Protein AF-A0A7S2QZQ6-F1 (afdb_monomer_lite)

Sequence (336 aa):
ARLKAEEEARIKVEEETLLVAEEEAKIKAEEETVLITEEEAKLKEQVTAKAKAEEEVHLALTKKARLKVEEKGRLKVGKAVKERKKTSLAGKKDSIGTREEARLKALMKARFAAEAKSRQRTEKKAPLAAGVKPRNENKVKRMSGSASRTKLGSRPNADKKTPTSSDSRRIPSSPRRTPKKSGIRVSSLSPSRKTRIDTNRRHSSPLRRQVSRLNAKLNPRSHEMSKIDSPKQVVSIYKGDALNSVREKKRISDAEKCDLSWQPQLHTLRGGCERCIFFAGDKEKANYEASGRSPLVMTTRGGCEKSCHRFPRKSNEHCIRLCPKCFHDTHMLKLW

Secondary structure (DSSP, 8-state):
-HHHHHHHHHHHHHHHHHHHHHHHHHHHHHHHHHHHHHHHHHHHHHHHHHHHHHHHHHHHHHHHHHHHHHHHHHHHHHHHHHHHHHHHHHHHHHHHHHHHHHHHHHHHHHHHHHHHHHHHHHHHT-----------------------------------------------PPP---------------------------------------------------------------------S--------------PPPBTTSSSS-EE-HHHHHHS-HHHHHHHHHHS-BTTB-EES-EE-TT-TTS---TTSPPEE--HHHHHHHHT----

Radius of gyration: 52.29 Å; chains: 1; bounding box: 97×81×191 Å

pLDDT: mean 73.52, std 23.25, range [37.69, 98.38]

Structure (mmCIF, N/CA/C/O backbone):
data_AF-A0A7S2QZQ6-F1
#
_entry.id   AF-A0A7S2QZQ6-F1
#
loop_
_atom_site.group_PDB
_atom_site.id
_atom_site.type_symbol
_atom_site.label_atom_id
_atom_site.label_alt_id
_atom_site.label_comp_id
_atom_site.label_asym_id
_atom_site.label_entity_id
_atom_site.label_seq_id
_atom_site.pdbx_PDB_ins_code
_atom_site.Cartn_x
_atom_site.Cartn_y
_atom_site.Cartn_z
_atom_site.occupancy
_atom_site.B_iso_or_equiv
_atom_site.auth_seq_id
_atom_site.auth_comp_id
_atom_site.auth_asym_id
_atom_site.auth_atom_id
_atom_site.pdbx_PDB_model_num
ATOM 1 N N . ALA A 1 1 ? -43.922 -21.566 77.970 1.00 68.94 1 ALA A N 1
ATOM 2 C CA . ALA A 1 1 ? -44.646 -22.126 76.808 1.00 68.94 1 ALA A CA 1
ATOM 3 C C . ALA A 1 1 ? -44.815 -21.100 75.681 1.00 68.94 1 ALA A C 1
ATOM 5 O O . ALA A 1 1 ? -44.318 -21.378 74.603 1.00 68.94 1 ALA A O 1
ATOM 6 N N . ARG A 1 2 ? -45.405 -19.909 75.910 1.00 75.06 2 ARG A N 1
ATOM 7 C CA . ARG A 1 2 ? -45.620 -18.888 74.851 1.00 75.06 2 ARG A CA 1
ATOM 8 C C . ARG A 1 2 ? -44.357 -18.442 74.093 1.00 75.06 2 ARG A C 1
ATOM 10 O O . ARG A 1 2 ? -44.394 -18.431 72.875 1.00 75.06 2 ARG A O 1
ATOM 17 N N . LEU A 1 3 ? -43.247 -18.168 74.786 1.00 75.75 3 LEU A N 1
ATOM 18 C CA . LEU A 1 3 ? -42.011 -17.689 74.137 1.00 75.75 3 LEU A CA 1
ATOM 19 C C . LEU A 1 3 ? -41.418 -18.682 73.118 1.00 75.75 3 LEU A C 1
ATOM 21 O O . LEU A 1 3 ? -40.911 -18.257 72.092 1.00 75.75 3 LEU A O 1
ATOM 25 N N . LYS A 1 4 ? -41.538 -19.998 73.353 1.00 78.19 4 LYS A N 1
ATOM 26 C CA . LYS A 1 4 ? -41.023 -21.017 72.419 1.00 78.19 4 LYS A CA 1
ATOM 27 C C . LYS A 1 4 ? -41.851 -21.109 71.131 1.00 78.19 4 LYS A C 1
ATOM 29 O O . LYS A 1 4 ? -41.291 -21.327 70.069 1.00 78.19 4 LYS A O 1
ATOM 34 N N . ALA A 1 5 ? -43.168 -20.917 71.227 1.00 79.75 5 ALA A N 1
ATOM 35 C CA . ALA A 1 5 ? -44.061 -20.964 70.067 1.00 79.75 5 ALA A CA 1
ATOM 36 C C . ALA A 1 5 ? -43.917 -19.725 69.164 1.00 79.75 5 ALA A C 1
ATOM 38 O O . ALA A 1 5 ? -44.078 -19.818 67.952 1.00 79.75 5 ALA A O 1
ATOM 39 N N . GLU A 1 6 ? -43.609 -18.566 69.748 1.00 79.69 6 GLU A N 1
ATOM 40 C CA . GLU A 1 6 ? -43.386 -17.321 69.004 1.00 79.69 6 GLU A CA 1
ATOM 41 C C . GLU A 1 6 ? -42.040 -17.326 68.261 1.00 79.69 6 GLU A C 1
ATOM 43 O O . GLU A 1 6 ? -41.955 -16.873 67.121 1.00 79.69 6 GLU A O 1
ATOM 48 N N . GLU A 1 7 ? -41.004 -17.907 68.870 1.00 80.44 7 GLU A N 1
ATOM 49 C CA . GLU A 1 7 ? -39.689 -18.071 68.246 1.00 80.44 7 GLU A CA 1
ATOM 50 C C . GLU A 1 7 ? -39.728 -19.076 67.079 1.00 80.44 7 GLU A C 1
ATOM 52 O O . GLU A 1 7 ? -39.232 -18.767 65.998 1.00 80.44 7 GLU A O 1
ATOM 57 N N . GLU A 1 8 ? -40.417 -20.217 67.229 1.00 82.12 8 GLU A N 1
ATOM 58 C CA . GLU A 1 8 ? -40.640 -21.167 66.122 1.00 82.12 8 GLU A CA 1
ATOM 59 C C . GLU A 1 8 ? -41.434 -20.557 64.957 1.00 82.12 8 GLU A C 1
ATOM 61 O O . GLU A 1 8 ? -41.148 -20.850 63.795 1.00 82.12 8 GLU A O 1
ATOM 66 N N . ALA A 1 9 ? -42.428 -19.708 65.240 1.00 83.62 9 ALA A N 1
ATOM 67 C CA . ALA A 1 9 ? -43.200 -19.037 64.196 1.00 83.62 9 ALA A CA 1
ATOM 68 C C . ALA A 1 9 ? -42.359 -18.000 63.433 1.00 83.62 9 ALA A C 1
ATOM 70 O O . ALA A 1 9 ? -42.482 -17.899 62.213 1.00 83.62 9 ALA A O 1
ATOM 71 N N . ARG A 1 10 ? -41.473 -17.264 64.122 1.00 88.50 10 ARG A N 1
ATOM 72 C CA . ARG A 1 10 ? -40.536 -16.336 63.468 1.00 88.50 10 ARG A CA 1
ATOM 73 C C . ARG A 1 10 ? -39.524 -17.059 62.583 1.00 88.50 10 ARG A C 1
ATOM 75 O O . ARG A 1 10 ? -39.315 -16.615 61.460 1.00 88.50 10 ARG A O 1
ATOM 82 N N . ILE A 1 11 ? -38.940 -18.158 63.063 1.00 88.94 11 ILE A N 1
ATOM 83 C CA . ILE A 1 11 ? -37.931 -18.915 62.306 1.00 88.94 11 ILE A CA 1
ATOM 84 C C . ILE A 1 11 ? -38.527 -19.467 61.004 1.00 88.94 11 ILE A C 1
ATOM 86 O O . ILE A 1 11 ? -37.909 -19.319 59.958 1.00 88.94 11 ILE A O 1
ATOM 90 N N . LYS A 1 12 ? -39.756 -20.004 61.030 1.00 88.81 12 LYS A N 1
ATOM 91 C CA . LYS A 1 12 ? -40.415 -20.521 59.814 1.00 88.81 12 LYS A CA 1
ATOM 92 C C . LYS A 1 12 ? -40.672 -19.447 58.758 1.00 88.81 12 LYS A C 1
ATOM 94 O O . LYS A 1 12 ? -40.447 -19.694 57.581 1.00 88.81 12 LYS A O 1
ATOM 99 N N . VAL A 1 13 ? -41.118 -18.258 59.169 1.00 88.81 13 VAL A N 1
ATOM 100 C CA . VAL A 1 13 ? -41.343 -17.143 58.232 1.00 88.81 13 VAL A CA 1
ATOM 101 C C . VAL A 1 13 ? -40.016 -16.643 57.659 1.00 88.81 13 VAL A C 1
ATOM 103 O O . VAL A 1 13 ? -39.927 -16.371 56.466 1.00 88.81 13 VAL A O 1
ATOM 106 N N . GLU A 1 14 ? -38.973 -16.547 58.484 1.00 88.00 14 GLU A N 1
ATOM 107 C CA . GLU A 1 14 ? -37.649 -16.099 58.045 1.00 88.00 14 GLU A CA 1
ATOM 108 C C . GLU A 1 14 ? -37.015 -17.101 57.061 1.00 88.00 14 GLU A C 1
ATOM 110 O O . GLU A 1 14 ? -36.571 -16.698 55.987 1.00 88.00 14 GLU A O 1
ATOM 115 N N . GLU A 1 15 ? -37.084 -18.407 57.344 1.00 88.81 15 GLU A N 1
ATOM 116 C CA . GLU A 1 15 ? -36.628 -19.464 56.430 1.00 88.81 15 GLU A CA 1
ATOM 117 C C . GLU A 1 15 ? -37.402 -19.474 55.102 1.00 88.81 15 GLU A C 1
ATOM 119 O O . GLU A 1 15 ? -36.777 -19.517 54.043 1.00 88.81 15 GLU A O 1
ATOM 124 N N . GLU A 1 16 ? -38.736 -19.361 55.117 1.00 89.44 16 GLU A N 1
ATOM 125 C CA . GLU A 1 16 ? -39.529 -19.293 53.878 1.00 89.44 16 GLU A CA 1
ATOM 126 C C . GLU A 1 16 ? -39.180 -18.052 53.040 1.00 89.44 16 GLU A C 1
ATOM 128 O O . GLU A 1 16 ? -39.032 -18.152 51.821 1.00 89.44 16 GLU A O 1
ATOM 133 N N . THR A 1 17 ? -38.974 -16.888 53.668 1.00 89.94 17 THR A N 1
ATOM 134 C CA . THR A 1 17 ? -38.582 -15.671 52.931 1.00 89.94 17 THR A CA 1
ATOM 135 C C . THR A 1 17 ? -37.183 -15.760 52.323 1.00 89.94 17 THR A C 1
ATOM 137 O O . THR A 1 17 ? -36.968 -15.255 51.220 1.00 89.94 17 THR A O 1
ATOM 140 N N . LEU A 1 18 ? -36.238 -16.423 52.999 1.00 92.88 18 LEU A N 1
ATOM 141 C CA . LEU A 1 18 ? -34.888 -16.634 52.475 1.00 92.88 18 LEU A CA 1
ATOM 142 C C . LEU A 1 18 ? -34.879 -17.634 51.316 1.00 92.88 18 LEU A C 1
ATOM 144 O O . LEU A 1 18 ? -34.212 -17.380 50.314 1.00 92.88 18 LEU A O 1
ATOM 148 N N . LEU A 1 19 ? -35.652 -18.720 51.410 1.00 92.31 19 LEU A N 1
ATOM 149 C CA . LEU A 1 19 ? -35.765 -19.710 50.336 1.00 92.31 19 LEU A CA 1
ATOM 150 C C . LEU A 1 19 ? -36.355 -19.100 49.057 1.00 92.31 19 LEU A C 1
ATOM 152 O O . LEU A 1 19 ? -35.813 -19.316 47.975 1.00 92.31 19 LEU A O 1
ATOM 156 N N . VAL A 1 20 ? -37.404 -18.277 49.177 1.00 92.69 20 VAL A N 1
ATOM 157 C CA . VAL A 1 20 ? -38.004 -17.583 48.023 1.00 92.69 20 VAL A CA 1
ATOM 158 C C . VAL A 1 20 ? -37.018 -16.593 47.391 1.00 92.69 20 VAL A C 1
ATOM 160 O O . VAL A 1 20 ? -36.894 -16.548 46.168 1.00 92.69 20 VAL A O 1
ATOM 163 N N . ALA A 1 21 ? -36.274 -15.831 48.200 1.00 91.25 21 ALA A N 1
ATOM 164 C CA . ALA A 1 21 ? -35.274 -14.893 47.689 1.00 91.25 21 ALA A CA 1
ATOM 165 C C . ALA A 1 21 ? -34.092 -15.603 46.998 1.00 91.25 21 ALA A C 1
ATOM 167 O O . ALA A 1 21 ? -33.575 -15.106 45.995 1.00 91.25 21 ALA A O 1
ATOM 168 N N . GLU A 1 22 ? -33.666 -16.762 47.510 1.00 92.12 22 GLU A N 1
ATOM 169 C CA . GLU A 1 22 ? -32.584 -17.550 46.913 1.00 92.12 22 GLU A CA 1
ATOM 170 C C . GLU A 1 22 ? -33.010 -18.203 45.589 1.00 92.12 22 GLU A C 1
ATOM 172 O O . GLU A 1 22 ? -32.246 -18.163 44.621 1.00 92.12 22 GLU A O 1
ATOM 177 N N . GLU A 1 23 ? -34.223 -18.761 45.506 1.00 92.56 23 GLU A N 1
ATOM 178 C CA . GLU A 1 23 ? -34.750 -19.303 44.246 1.00 92.56 23 GLU A CA 1
ATOM 179 C C . GLU A 1 23 ? -34.926 -18.211 43.185 1.00 92.56 23 GLU A C 1
ATOM 181 O O . GLU A 1 23 ? -34.496 -18.394 42.045 1.00 92.56 23 GLU A O 1
ATOM 186 N N . GLU A 1 24 ? -35.466 -17.043 43.545 1.00 92.56 24 GLU A N 1
ATOM 187 C CA . GLU A 1 24 ? -35.638 -15.941 42.592 1.00 92.56 24 GLU A CA 1
ATOM 188 C C . GLU A 1 24 ? -34.284 -15.397 42.092 1.00 92.56 24 GLU A C 1
ATOM 190 O O . GLU A 1 24 ? -34.142 -15.048 40.916 1.00 92.56 24 GLU A O 1
ATOM 195 N N . ALA A 1 25 ? -33.261 -15.364 42.955 1.00 92.38 25 ALA A N 1
ATOM 196 C CA . ALA A 1 25 ? -31.903 -14.986 42.565 1.00 92.38 25 ALA A CA 1
ATOM 197 C C . ALA A 1 25 ? -31.254 -16.016 41.623 1.00 92.38 25 ALA A C 1
ATOM 199 O O . ALA A 1 25 ? -30.579 -15.624 40.668 1.00 92.38 25 ALA A O 1
ATOM 200 N N . LYS A 1 26 ? -31.477 -17.319 41.850 1.00 94.81 26 LYS A N 1
ATOM 201 C CA . LYS A 1 26 ? -30.982 -18.387 40.964 1.00 94.81 26 LYS A CA 1
ATOM 202 C C . LYS A 1 26 ? -31.647 -18.339 39.592 1.00 94.81 26 LYS A C 1
ATOM 204 O O . LYS A 1 26 ? -30.935 -18.368 38.593 1.00 94.81 26 LYS A O 1
ATOM 209 N N . ILE A 1 27 ? -32.970 -18.180 39.536 1.00 93.75 27 ILE A N 1
ATOM 210 C CA . ILE A 1 27 ? -33.714 -18.097 38.269 1.00 93.75 27 ILE A CA 1
ATOM 211 C C . ILE A 1 27 ? -33.232 -16.900 37.438 1.00 93.75 27 ILE A C 1
ATOM 213 O O . ILE A 1 27 ? -32.926 -17.061 36.260 1.00 93.75 27 ILE A O 1
ATOM 217 N N . LYS A 1 28 ? -33.066 -15.718 38.052 1.00 93.88 28 LYS A N 1
ATOM 218 C CA . LYS A 1 28 ? -32.555 -14.527 37.345 1.00 93.88 28 LYS A CA 1
ATOM 219 C C . LYS A 1 28 ? -31.138 -14.723 36.803 1.00 93.88 28 LYS A C 1
ATOM 221 O O . LYS A 1 28 ? -30.856 -14.305 35.683 1.00 93.88 28 LYS A O 1
ATOM 226 N N . ALA A 1 29 ? -30.256 -15.366 37.571 1.00 91.50 29 ALA A N 1
ATOM 227 C CA . ALA A 1 29 ? -28.895 -15.655 37.122 1.00 91.50 29 ALA A CA 1
ATOM 228 C C . ALA A 1 29 ? -28.876 -16.661 35.958 1.00 91.50 29 ALA A C 1
ATOM 230 O O . ALA A 1 29 ? -28.130 -16.477 34.996 1.00 91.50 29 ALA A O 1
ATOM 231 N N . GLU A 1 30 ? -29.710 -17.703 36.006 1.00 92.38 30 GLU A N 1
ATOM 232 C CA . GLU A 1 30 ? -29.822 -18.677 34.917 1.00 92.38 30 GLU A CA 1
ATOM 233 C C . GLU A 1 30 ? -30.379 -18.032 33.640 1.00 92.38 30 GLU A C 1
ATOM 235 O O . GLU A 1 30 ? -29.769 -18.172 32.577 1.00 92.38 30 GLU A O 1
ATOM 240 N N . GLU A 1 31 ? -31.457 -17.250 33.732 1.00 93.00 31 GLU A N 1
ATOM 241 C CA . GLU A 1 31 ? -32.040 -16.541 32.584 1.00 93.00 31 GLU A CA 1
ATOM 242 C C . GLU A 1 31 ? -31.042 -15.580 31.919 1.00 93.00 31 GLU A C 1
ATOM 244 O O . GLU A 1 31 ? -30.915 -15.576 30.691 1.00 93.00 31 GLU A O 1
ATOM 249 N N . GLU A 1 32 ? -30.279 -14.811 32.702 1.00 92.38 32 GLU A N 1
ATOM 250 C CA . GLU A 1 32 ? -29.270 -13.891 32.165 1.00 92.38 32 GLU A CA 1
ATOM 251 C C . GLU A 1 32 ? -28.153 -14.646 31.427 1.00 92.38 32 GLU A C 1
ATOM 253 O O . GLU A 1 32 ? -27.759 -14.260 30.322 1.00 92.38 32 GLU A O 1
ATOM 258 N N . THR A 1 33 ? -27.683 -15.773 31.974 1.00 92.12 33 THR A N 1
ATOM 259 C CA . THR A 1 33 ? -26.660 -16.588 31.296 1.00 92.12 33 THR A CA 1
ATOM 260 C C . THR A 1 33 ? -27.171 -17.198 29.989 1.00 92.12 33 THR A C 1
ATOM 262 O O . THR A 1 33 ? -26.444 -17.206 28.991 1.00 92.12 33 THR A O 1
ATOM 265 N N . VAL A 1 34 ? -28.427 -17.651 29.945 1.00 95.31 34 VAL A N 1
ATOM 266 C CA . VAL A 1 34 ? -29.039 -18.187 28.721 1.00 95.31 34 VAL A CA 1
ATOM 267 C C . VAL A 1 34 ? -29.166 -17.091 27.662 1.00 95.31 34 VAL A C 1
ATOM 269 O O . VAL A 1 34 ? -28.731 -17.300 26.528 1.00 95.31 34 VAL A O 1
ATOM 272 N N . LEU A 1 35 ? -29.653 -15.902 28.028 1.00 94.69 35 LEU A N 1
ATOM 273 C CA . LEU A 1 35 ? -29.786 -14.775 27.099 1.00 94.69 35 LEU A CA 1
ATOM 274 C C . LEU A 1 35 ? -28.437 -14.352 26.499 1.00 94.69 35 LEU A C 1
ATOM 276 O O . LEU A 1 35 ? -28.333 -14.194 25.282 1.00 94.69 35 LEU A O 1
ATOM 280 N N . ILE A 1 36 ? -27.385 -14.244 27.318 1.00 94.19 36 ILE A N 1
ATOM 281 C CA . ILE A 1 36 ? -26.041 -13.881 26.840 1.00 94.19 36 ILE A CA 1
ATOM 282 C C . ILE A 1 36 ? -25.508 -14.932 25.858 1.00 94.19 36 ILE A C 1
ATOM 284 O O . ILE A 1 36 ? -24.977 -14.585 24.800 1.00 94.19 36 ILE A O 1
ATOM 288 N N . THR A 1 37 ? -25.659 -16.225 26.169 1.00 93.00 37 THR A N 1
ATOM 289 C CA . THR A 1 37 ? -25.167 -17.293 25.280 1.00 93.00 37 THR A CA 1
ATOM 290 C C . THR A 1 37 ? -25.920 -17.345 23.949 1.00 93.00 37 THR A C 1
ATOM 292 O O . THR A 1 37 ? -25.300 -17.571 22.904 1.00 93.00 37 THR A O 1
ATOM 295 N N . GLU A 1 38 ? -27.229 -17.080 23.952 1.00 94.81 38 GLU A N 1
ATOM 296 C CA . GLU A 1 38 ? -28.041 -17.036 22.737 1.00 94.81 38 GLU A CA 1
ATOM 297 C C . GLU A 1 38 ? -27.709 -15.812 21.866 1.00 94.81 38 GLU A C 1
ATOM 299 O O . GLU A 1 38 ? -27.554 -15.940 20.645 1.00 94.81 38 GLU A O 1
ATOM 304 N N . GLU A 1 39 ? -27.539 -14.631 22.470 1.00 94.44 39 GLU A N 1
ATOM 305 C CA . GLU A 1 39 ? -27.120 -13.427 21.745 1.00 94.44 39 GLU A CA 1
ATOM 306 C C . GLU A 1 39 ? -25.717 -13.577 21.151 1.00 94.44 39 GLU A C 1
ATOM 308 O O . GLU A 1 39 ? -25.495 -13.226 19.987 1.00 94.44 39 GLU A O 1
ATOM 313 N N . GLU A 1 40 ? -24.775 -14.166 21.893 1.00 94.00 40 GLU A N 1
ATOM 314 C CA . GLU A 1 40 ? -23.443 -14.460 21.370 1.00 94.00 40 GLU A CA 1
ATOM 315 C C . GLU A 1 40 ? -23.480 -15.427 20.180 1.00 94.00 40 GLU A C 1
ATOM 317 O O . GLU A 1 40 ? -22.743 -15.231 19.207 1.00 94.00 40 GLU A O 1
ATOM 322 N N . ALA A 1 41 ? -24.312 -16.472 20.237 1.00 95.00 41 ALA A N 1
ATOM 323 C CA . ALA A 1 41 ? -24.466 -17.421 19.138 1.00 95.00 41 ALA A CA 1
ATOM 324 C C . ALA A 1 41 ? -25.026 -16.726 17.883 1.00 95.00 41 ALA A C 1
ATOM 326 O O . ALA A 1 41 ? -24.439 -16.835 16.801 1.00 95.00 41 ALA A O 1
ATOM 327 N N . LYS A 1 42 ? -26.082 -15.916 18.040 1.00 95.75 42 LYS A N 1
ATOM 328 C CA . LYS A 1 42 ? -26.683 -15.121 16.954 1.00 95.75 42 LYS A CA 1
ATOM 329 C C . LYS A 1 42 ? -25.697 -14.115 16.351 1.00 95.75 42 LYS A C 1
ATOM 331 O O . LYS A 1 42 ? -25.625 -13.974 15.127 1.00 95.75 42 LYS A O 1
ATOM 336 N N . LEU A 1 43 ? -24.902 -13.435 17.179 1.00 95.31 43 LEU A N 1
ATOM 337 C CA . LEU A 1 43 ? -23.870 -12.501 16.716 1.00 95.31 43 LEU A CA 1
ATOM 338 C C . LEU A 1 43 ? -22.761 -13.219 15.937 1.00 95.31 43 LEU A C 1
ATOM 340 O O . LEU A 1 43 ? -22.363 -12.743 14.872 1.00 95.31 43 LEU A O 1
ATOM 344 N N . LYS A 1 44 ? -22.291 -14.382 16.410 1.00 95.31 44 LYS A N 1
ATOM 345 C CA . LYS A 1 44 ? -21.275 -15.190 15.709 1.00 95.31 44 LYS A CA 1
ATOM 346 C C . LYS A 1 44 ? -21.778 -15.657 14.338 1.00 95.31 44 LYS A C 1
ATOM 348 O O . LYS A 1 44 ? -21.055 -15.537 13.345 1.00 95.31 44 LYS A O 1
ATOM 353 N N . GLU A 1 45 ? -23.023 -16.112 14.236 1.00 94.56 45 GLU A N 1
ATOM 354 C CA . GLU A 1 45 ? -23.625 -16.487 12.949 1.00 94.56 45 GLU A CA 1
ATOM 355 C C . GLU A 1 45 ? -23.786 -15.286 12.007 1.00 94.56 45 GLU A C 1
ATOM 357 O O . GLU A 1 45 ? -23.405 -15.355 10.836 1.00 94.56 45 GLU A O 1
ATOM 362 N N . GLN A 1 46 ? -24.262 -14.143 12.508 1.00 93.81 46 GLN A N 1
ATOM 363 C CA . GLN A 1 46 ? -24.434 -12.952 11.676 1.00 93.81 46 GLN A CA 1
ATOM 364 C C . GLN A 1 46 ? -23.092 -12.402 11.166 1.00 93.81 46 GLN A C 1
ATOM 366 O O . GLN A 1 46 ? -22.980 -12.023 9.996 1.00 93.81 46 GLN A O 1
ATOM 371 N N . VAL A 1 47 ? -22.063 -12.364 12.018 1.00 93.56 47 VAL A N 1
ATOM 372 C CA . VAL A 1 47 ? -20.719 -11.901 11.641 1.00 93.56 47 VAL A CA 1
ATOM 373 C C . VAL A 1 47 ? -20.094 -12.842 10.615 1.00 93.56 47 VAL A C 1
ATOM 375 O O . VAL A 1 47 ? -19.543 -12.374 9.621 1.00 93.56 47 VAL A O 1
ATOM 378 N N . THR A 1 48 ? -20.221 -14.160 10.793 1.00 92.75 48 THR A N 1
ATOM 379 C CA . THR A 1 48 ? -19.684 -15.127 9.822 1.00 92.75 48 THR A CA 1
ATOM 380 C C . THR A 1 48 ? -20.419 -15.078 8.480 1.00 92.75 48 THR A C 1
ATOM 382 O O . THR A 1 48 ? -19.770 -15.169 7.437 1.00 92.75 48 THR A O 1
ATOM 385 N N . ALA A 1 49 ? -21.739 -14.869 8.471 1.00 94.62 49 ALA A N 1
ATOM 386 C CA . ALA A 1 49 ? -22.510 -14.677 7.243 1.00 94.62 49 ALA A CA 1
ATOM 387 C C . ALA A 1 49 ? -22.106 -13.389 6.500 1.00 94.62 49 ALA A C 1
ATOM 389 O O . ALA A 1 49 ? -21.874 -13.423 5.289 1.00 94.62 49 ALA A O 1
ATOM 390 N N . LYS A 1 50 ? -21.953 -12.268 7.220 1.00 95.19 50 LYS A N 1
ATOM 391 C CA . LYS A 1 50 ? -21.488 -10.993 6.644 1.00 95.19 50 LYS A CA 1
ATOM 392 C C . LYS A 1 50 ? -20.061 -11.098 6.100 1.00 95.19 50 LYS A C 1
ATOM 394 O O . LYS A 1 50 ? -19.823 -10.691 4.968 1.00 95.19 50 LYS A O 1
ATOM 399 N N . ALA A 1 51 ? -19.143 -11.710 6.850 1.00 94.12 51 ALA A N 1
ATOM 400 C CA . ALA A 1 51 ? -17.756 -11.892 6.423 1.00 94.12 51 ALA A CA 1
ATOM 401 C C . ALA A 1 51 ? -17.649 -12.726 5.135 1.00 94.12 51 ALA A C 1
ATOM 403 O O . ALA A 1 51 ? -16.920 -12.346 4.221 1.00 94.12 51 ALA A O 1
ATOM 404 N N . LYS A 1 52 ? -18.422 -13.817 5.017 1.00 96.00 52 LYS A N 1
ATOM 405 C CA . LYS A 1 52 ? -18.472 -14.628 3.787 1.00 96.00 52 LYS A CA 1
ATOM 406 C C . LYS A 1 52 ? -19.001 -13.827 2.593 1.00 96.00 52 LYS A C 1
ATOM 408 O O . LYS A 1 52 ? -18.410 -13.883 1.518 1.00 96.00 52 LYS A O 1
ATOM 413 N N . ALA A 1 53 ? -20.067 -13.047 2.779 1.00 94.06 53 ALA A N 1
ATOM 414 C CA . ALA A 1 53 ? -20.624 -12.211 1.714 1.00 94.06 53 ALA A CA 1
ATOM 415 C C . ALA A 1 53 ? -19.638 -11.118 1.252 1.00 94.06 53 ALA A C 1
ATOM 417 O O . ALA A 1 53 ? -19.473 -10.888 0.052 1.00 94.06 53 ALA A O 1
ATOM 418 N N . GLU A 1 54 ? -18.943 -10.464 2.185 1.00 91.81 54 GLU A N 1
ATOM 419 C CA . GLU A 1 54 ? -17.921 -9.461 1.865 1.00 91.81 54 GLU A CA 1
ATOM 420 C C . GLU A 1 54 ? -16.709 -10.074 1.150 1.00 91.81 54 GLU A C 1
ATOM 422 O O . GLU A 1 54 ? -16.215 -9.506 0.168 1.00 91.81 54 GLU A O 1
ATOM 427 N N . GLU A 1 55 ? -16.257 -11.255 1.583 1.00 94.12 55 GLU A N 1
ATOM 428 C CA . GLU A 1 55 ? -15.159 -11.977 0.940 1.00 94.12 55 GLU A CA 1
ATOM 429 C C . GLU A 1 55 ? -15.508 -12.363 -0.505 1.00 94.12 55 GLU A C 1
ATOM 431 O O . GLU A 1 55 ? -14.698 -12.154 -1.413 1.00 94.12 55 GLU A O 1
ATOM 436 N N . GLU A 1 56 ? -16.726 -12.852 -0.757 1.00 95.12 56 GLU A N 1
ATOM 437 C CA . GLU A 1 56 ? -17.189 -13.186 -2.107 1.00 95.12 56 GLU A CA 1
ATOM 438 C C . GLU A 1 56 ? -17.235 -11.960 -3.028 1.00 95.12 56 GLU A C 1
ATOM 440 O O . GLU A 1 56 ? -16.758 -12.019 -4.171 1.00 95.12 56 GLU A O 1
ATOM 445 N N . VAL A 1 57 ? -17.735 -10.821 -2.535 1.00 95.75 57 VAL A N 1
ATOM 446 C CA . VAL A 1 57 ? -17.745 -9.556 -3.287 1.00 95.75 57 VAL A CA 1
ATOM 447 C C . VAL A 1 57 ? -16.318 -9.100 -3.594 1.00 95.75 57 VAL A C 1
ATOM 449 O O . VAL A 1 57 ? -16.009 -8.738 -4.737 1.00 95.75 57 VAL A O 1
ATOM 452 N N . HIS A 1 58 ? -15.412 -9.166 -2.617 1.00 91.62 58 HIS A N 1
ATOM 453 C CA . HIS A 1 58 ? -14.012 -8.801 -2.814 1.00 91.62 58 HIS A CA 1
ATOM 454 C C . HIS A 1 58 ? -13.309 -9.739 -3.813 1.00 91.62 58 HIS A C 1
ATOM 456 O O . HIS A 1 58 ? -12.594 -9.285 -4.718 1.00 91.62 58 HIS A O 1
ATOM 462 N N . LEU A 1 59 ? -13.558 -11.048 -3.735 1.00 95.88 59 LEU A N 1
ATOM 463 C CA . LEU A 1 59 ? -13.026 -12.037 -4.671 1.00 95.88 59 LEU A CA 1
ATOM 464 C C . LEU A 1 59 ? -13.551 -11.809 -6.099 1.00 95.88 59 LEU A C 1
ATOM 466 O O . LEU A 1 59 ? -12.792 -11.906 -7.068 1.00 95.88 59 LEU A O 1
ATOM 470 N N . ALA A 1 60 ? -14.829 -11.461 -6.257 1.00 96.44 60 ALA A N 1
ATOM 471 C CA . ALA A 1 60 ? -15.413 -11.137 -7.556 1.00 96.44 60 ALA A CA 1
ATOM 472 C C . ALA A 1 60 ? -14.800 -9.860 -8.163 1.00 96.44 60 ALA A C 1
ATOM 474 O O . ALA A 1 60 ? -14.436 -9.837 -9.346 1.00 96.44 60 ALA A O 1
ATOM 475 N N . LEU A 1 61 ? -14.621 -8.807 -7.357 1.00 93.62 61 LEU A N 1
ATOM 476 C CA . LEU A 1 61 ? -14.011 -7.547 -7.792 1.00 93.62 61 LEU A CA 1
ATOM 477 C C . LEU A 1 61 ? -12.542 -7.724 -8.195 1.00 93.62 61 LEU A C 1
AT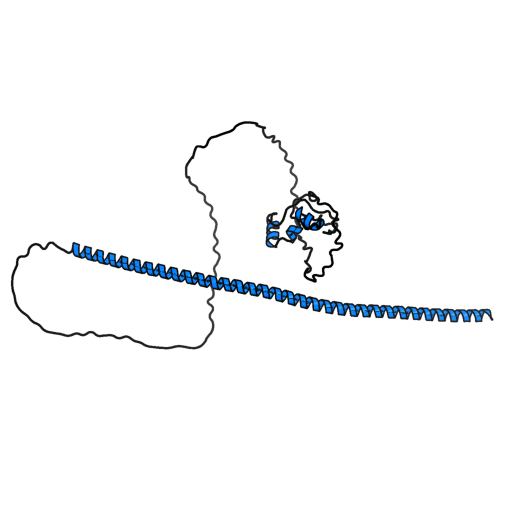OM 479 O O . LEU A 1 61 ? -12.130 -7.249 -9.260 1.00 93.62 61 LEU A O 1
ATOM 483 N N . THR A 1 62 ? -11.761 -8.453 -7.396 1.00 89.56 62 THR A N 1
ATOM 484 C CA . THR A 1 62 ? -10.346 -8.733 -7.685 1.00 89.56 62 THR A CA 1
ATOM 485 C C . THR A 1 62 ? -10.178 -9.594 -8.939 1.00 89.56 62 THR A C 1
ATOM 487 O O . THR A 1 62 ? -9.366 -9.255 -9.809 1.00 89.56 62 THR A O 1
ATOM 490 N N . LYS A 1 63 ? -10.995 -10.644 -9.118 1.00 95.75 63 LYS A N 1
ATOM 491 C CA . LYS A 1 63 ? -11.026 -11.443 -10.359 1.00 95.75 63 LYS A CA 1
ATOM 492 C C . LYS A 1 63 ? -11.354 -10.577 -11.579 1.00 95.75 63 LYS A C 1
ATOM 494 O O . LYS A 1 63 ? -10.644 -10.644 -12.584 1.00 95.75 63 LYS A O 1
ATOM 499 N N . LYS A 1 64 ? -12.363 -9.702 -11.490 1.00 95.12 64 LYS A N 1
ATOM 500 C CA . LYS A 1 64 ? -12.744 -8.784 -12.580 1.00 95.12 64 LYS A CA 1
ATOM 501 C C . LYS A 1 64 ? -11.628 -7.791 -12.922 1.00 95.12 64 LYS A C 1
ATOM 503 O O . LYS A 1 64 ? -11.398 -7.512 -14.100 1.00 95.12 64 LYS A O 1
ATOM 508 N N . ALA A 1 65 ? -10.911 -7.274 -11.924 1.00 93.25 65 ALA A N 1
ATOM 509 C CA . ALA A 1 65 ? -9.758 -6.400 -12.140 1.00 93.25 65 ALA A CA 1
ATOM 510 C C . ALA A 1 65 ? -8.607 -7.137 -12.848 1.00 93.25 65 ALA A C 1
ATOM 512 O O . ALA A 1 65 ? -8.055 -6.619 -13.822 1.00 93.25 65 ALA A O 1
ATOM 513 N N . ARG A 1 66 ? -8.298 -8.371 -12.426 1.00 93.75 66 ARG A N 1
ATOM 514 C CA . ARG A 1 66 ? -7.257 -9.206 -13.046 1.00 93.75 66 ARG A CA 1
ATOM 515 C C . ARG A 1 66 ? -7.572 -9.534 -14.508 1.00 93.75 66 ARG A C 1
ATOM 517 O O . ARG A 1 66 ? -6.699 -9.358 -15.356 1.00 93.75 66 ARG A O 1
ATOM 524 N N . LEU A 1 67 ? -8.812 -9.921 -14.818 1.00 95.62 67 LEU A N 1
ATOM 525 C CA . LEU A 1 67 ? -9.245 -10.200 -16.195 1.00 95.62 67 LEU A CA 1
ATOM 526 C C . LEU A 1 67 ? -9.105 -8.969 -17.102 1.00 95.62 67 LEU A C 1
ATOM 528 O O . LEU A 1 67 ? -8.559 -9.075 -18.198 1.00 95.62 67 LEU A O 1
ATOM 532 N N . LYS A 1 68 ? -9.491 -7.777 -16.621 1.00 95.38 68 LYS A N 1
ATOM 533 C CA . LYS A 1 68 ? -9.320 -6.520 -17.374 1.00 95.38 68 LYS A CA 1
ATOM 534 C C . LYS A 1 68 ? -7.851 -6.198 -17.672 1.00 95.38 68 LYS A C 1
ATOM 536 O O . LYS A 1 68 ? -7.547 -5.638 -18.727 1.00 95.38 68 LYS A O 1
ATOM 541 N N . VAL A 1 69 ? -6.934 -6.500 -16.750 1.00 93.12 69 VAL A N 1
ATOM 542 C CA . VAL A 1 69 ? -5.490 -6.296 -16.963 1.00 93.12 69 VAL A CA 1
ATOM 543 C C . VAL A 1 69 ? -4.943 -7.310 -17.967 1.00 93.12 69 VAL A C 1
ATOM 545 O O . VAL A 1 69 ? -4.213 -6.918 -18.881 1.00 93.12 69 VAL A O 1
ATOM 548 N N . GLU A 1 70 ? -5.326 -8.583 -17.848 1.00 94.00 70 GLU A N 1
ATOM 549 C CA . GLU A 1 70 ? -4.894 -9.635 -18.772 1.00 94.00 70 GLU A CA 1
ATOM 550 C C . GLU A 1 70 ? -5.388 -9.375 -20.201 1.00 94.00 70 GLU A C 1
ATOM 552 O O . GLU A 1 70 ? -4.604 -9.450 -21.148 1.00 94.00 70 GLU A O 1
ATOM 557 N N . GLU A 1 71 ? -6.652 -8.984 -20.368 1.00 94.69 71 GLU A N 1
ATOM 558 C CA . GLU A 1 71 ? -7.236 -8.656 -21.671 1.00 94.69 71 GLU A CA 1
ATOM 559 C C . GLU A 1 71 ? -6.509 -7.475 -22.334 1.00 94.69 71 GLU A C 1
ATOM 561 O O . GLU A 1 71 ? -6.081 -7.561 -23.491 1.00 94.69 71 GLU A O 1
ATOM 566 N N . LYS A 1 72 ? -6.257 -6.393 -21.581 1.00 92.19 72 LYS A N 1
ATOM 567 C CA . LYS A 1 72 ? -5.448 -5.260 -22.060 1.00 92.19 72 LYS A CA 1
ATOM 568 C C . LYS A 1 72 ? -4.026 -5.691 -22.432 1.00 92.19 72 LYS A C 1
ATOM 570 O O . LYS A 1 72 ? -3.475 -5.183 -23.412 1.00 92.19 72 LYS A O 1
ATOM 575 N N . GLY A 1 73 ? -3.434 -6.622 -21.683 1.00 91.19 73 GLY A N 1
ATOM 576 C CA . GLY A 1 73 ? -2.139 -7.227 -21.996 1.00 91.19 73 GLY A CA 1
ATOM 577 C C . GLY A 1 73 ? -2.159 -7.990 -23.323 1.00 91.19 73 GLY A C 1
ATOM 578 O O . GLY A 1 73 ? -1.337 -7.718 -24.201 1.00 91.19 73 GLY A O 1
ATOM 579 N N . ARG A 1 74 ? -3.145 -8.875 -23.519 1.00 91.38 74 ARG A N 1
ATOM 580 C CA . ARG A 1 74 ? -3.328 -9.657 -24.755 1.00 91.38 74 ARG A CA 1
ATOM 581 C C . ARG A 1 74 ? -3.531 -8.763 -25.978 1.00 91.38 74 ARG A C 1
ATOM 583 O O . ARG A 1 74 ? -2.910 -9.003 -27.013 1.00 91.38 74 ARG A O 1
ATOM 590 N N . LEU A 1 75 ? -4.320 -7.693 -25.859 1.00 92.12 75 LEU A N 1
ATOM 591 C CA . LEU A 1 75 ? -4.530 -6.726 -26.943 1.00 92.12 75 LEU A CA 1
ATOM 592 C C . LEU A 1 75 ? -3.236 -5.995 -27.330 1.00 92.12 75 LEU A C 1
ATOM 594 O O . LEU A 1 75 ? -2.952 -5.839 -28.520 1.00 92.12 75 LEU A O 1
ATOM 598 N N . LYS A 1 76 ? -2.425 -5.574 -26.350 1.00 91.56 76 LYS A N 1
ATOM 599 C CA . LYS A 1 76 ? -1.127 -4.924 -26.608 1.00 91.56 76 LYS A CA 1
ATOM 600 C C . LYS A 1 76 ? -0.142 -5.873 -27.293 1.00 91.56 76 LYS A C 1
ATOM 602 O O . LYS A 1 76 ? 0.463 -5.494 -28.295 1.00 91.56 76 LYS A O 1
ATOM 607 N N . VAL A 1 77 ? -0.026 -7.111 -26.809 1.00 90.06 77 VAL A N 1
ATOM 608 C CA . VAL A 1 77 ? 0.841 -8.134 -27.421 1.00 90.06 77 VAL A CA 1
ATOM 609 C C . VAL A 1 77 ? 0.371 -8.463 -28.839 1.00 90.06 77 VAL A C 1
ATOM 611 O O . VAL A 1 77 ? 1.182 -8.488 -29.762 1.00 90.06 77 VAL A O 1
ATOM 614 N N . GLY A 1 78 ? -0.937 -8.632 -29.050 1.00 90.25 78 GLY A N 1
ATOM 615 C CA . GLY A 1 78 ? -1.509 -8.889 -30.372 1.00 90.25 78 GLY A CA 1
ATOM 616 C C . GLY A 1 78 ? -1.217 -7.772 -31.379 1.00 90.25 78 GLY A C 1
ATOM 617 O O . GLY A 1 78 ? -0.832 -8.057 -32.516 1.00 90.25 78 GLY A O 1
ATOM 618 N N . LYS A 1 79 ? -1.332 -6.501 -30.963 1.00 91.25 79 LYS A N 1
ATOM 619 C CA . LYS A 1 79 ? -0.960 -5.341 -31.793 1.00 91.25 79 LYS A CA 1
ATOM 620 C C . LYS A 1 79 ? 0.534 -5.346 -32.132 1.00 91.25 79 LYS A C 1
ATOM 622 O O . LYS A 1 79 ? 0.875 -5.273 -33.309 1.00 91.25 79 LYS A O 1
ATOM 627 N N . ALA A 1 80 ? 1.404 -5.550 -31.142 1.00 86.31 80 ALA A N 1
ATOM 628 C CA . ALA A 1 80 ? 2.852 -5.601 -31.352 1.00 86.31 80 ALA A CA 1
ATOM 629 C C . ALA A 1 80 ? 3.278 -6.743 -32.299 1.00 86.31 80 ALA A C 1
ATOM 631 O O . ALA A 1 80 ? 4.162 -6.566 -33.137 1.00 86.31 80 ALA A O 1
ATOM 632 N N . VAL A 1 81 ? 2.634 -7.914 -32.219 1.00 90.94 81 VAL A N 1
ATOM 633 C CA . VAL A 1 81 ? 2.900 -9.041 -33.132 1.00 90.94 81 VAL A CA 1
ATOM 634 C C . VAL A 1 81 ? 2.467 -8.715 -34.564 1.00 90.94 81 VAL A C 1
ATOM 636 O O . VAL A 1 81 ? 3.210 -9.010 -35.503 1.00 90.94 81 VAL A O 1
ATOM 639 N N . LYS A 1 82 ? 1.297 -8.088 -34.758 1.00 90.12 82 LYS A N 1
ATOM 640 C CA . LYS A 1 82 ? 0.839 -7.645 -36.088 1.00 90.12 82 LYS A CA 1
ATOM 641 C C . LYS A 1 82 ? 1.783 -6.600 -36.686 1.00 90.12 82 LYS A C 1
ATOM 643 O O . LYS A 1 82 ? 2.129 -6.696 -37.861 1.00 90.12 82 LYS A O 1
ATOM 648 N N . GLU A 1 83 ? 2.248 -5.658 -35.874 1.00 87.56 83 GLU A N 1
ATOM 649 C CA . GLU A 1 83 ? 3.175 -4.609 -36.299 1.00 87.56 83 GLU A CA 1
ATOM 650 C C . GLU A 1 83 ? 4.542 -5.185 -36.700 1.00 87.56 83 GLU A C 1
ATOM 652 O O . GLU A 1 83 ? 5.030 -4.900 -37.792 1.00 87.56 83 GLU A O 1
ATOM 657 N N . ARG A 1 84 ? 5.094 -6.121 -35.913 1.00 84.56 84 ARG A N 1
ATOM 658 C CA . ARG A 1 84 ? 6.319 -6.863 -36.275 1.00 84.56 84 ARG A CA 1
ATOM 659 C C . ARG A 1 84 ? 6.171 -7.686 -37.558 1.00 84.56 84 ARG A C 1
ATOM 661 O O . ARG A 1 84 ? 7.106 -7.777 -38.355 1.00 84.56 84 ARG A O 1
ATOM 668 N N . LYS A 1 85 ? 5.006 -8.300 -37.795 1.00 88.31 85 LYS A N 1
ATOM 669 C CA . LYS A 1 85 ? 4.738 -8.999 -39.065 1.00 88.31 85 LYS A CA 1
ATOM 670 C C . LYS A 1 85 ? 4.707 -8.023 -40.243 1.00 88.31 85 LYS A C 1
ATOM 672 O O . LYS A 1 85 ? 5.276 -8.326 -41.287 1.00 88.31 85 LYS A O 1
ATOM 677 N N . LYS A 1 86 ? 4.110 -6.839 -40.075 1.00 86.38 86 LYS A N 1
ATOM 678 C CA . LYS A 1 86 ? 4.069 -5.810 -41.125 1.00 86.38 86 LYS A CA 1
ATOM 679 C C . LYS A 1 86 ? 5.473 -5.299 -41.471 1.00 86.38 86 LYS A C 1
ATOM 681 O O . LYS A 1 86 ? 5.809 -5.232 -42.649 1.00 86.38 86 LYS A O 1
ATOM 686 N N . THR A 1 87 ? 6.308 -5.010 -40.471 1.00 79.81 87 THR A N 1
ATOM 687 C CA . THR A 1 87 ? 7.681 -4.520 -40.700 1.00 79.81 87 THR A CA 1
ATOM 688 C C . THR A 1 87 ? 8.598 -5.589 -41.293 1.00 79.81 87 THR A C 1
ATOM 690 O O . THR A 1 87 ? 9.367 -5.297 -42.206 1.00 79.81 87 THR A O 1
ATOM 693 N N . SER A 1 88 ? 8.482 -6.846 -40.855 1.00 78.31 88 SER A N 1
ATOM 694 C CA . SER A 1 88 ? 9.259 -7.952 -41.443 1.00 78.31 88 SER A CA 1
ATOM 695 C C . SER A 1 88 ? 8.855 -8.283 -42.885 1.00 78.31 88 SER A C 1
ATOM 697 O O . SER A 1 88 ? 9.710 -8.682 -43.677 1.00 78.31 88 SER A O 1
ATOM 699 N N . LEU A 1 89 ? 7.583 -8.096 -43.258 1.00 75.00 89 LEU A N 1
ATOM 700 C CA . LEU A 1 89 ? 7.132 -8.226 -44.649 1.00 75.00 89 LEU A CA 1
ATOM 701 C C . LEU A 1 89 ? 7.596 -7.055 -45.526 1.00 75.00 89 LEU A C 1
ATOM 703 O O . LEU A 1 89 ? 7.973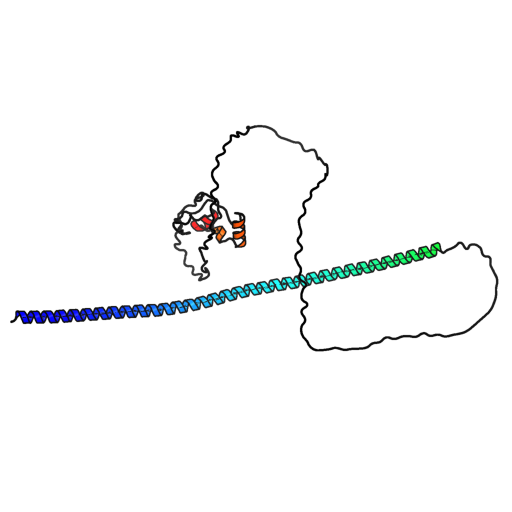 -7.294 -46.671 1.00 75.00 89 LEU A O 1
ATOM 707 N N . ALA A 1 90 ? 7.611 -5.825 -45.002 1.00 71.81 90 ALA A N 1
ATOM 708 C CA . ALA A 1 90 ? 8.141 -4.661 -45.714 1.00 71.81 90 ALA A CA 1
ATOM 709 C C . ALA A 1 90 ? 9.639 -4.834 -46.030 1.00 71.81 90 ALA A C 1
ATOM 711 O O . ALA A 1 90 ? 10.018 -4.834 -47.197 1.00 71.81 90 ALA A O 1
ATOM 712 N N . GLY A 1 91 ? 10.465 -5.165 -45.028 1.00 70.75 91 GLY A N 1
ATOM 713 C CA . GLY A 1 91 ? 11.905 -5.374 -45.241 1.00 70.75 91 GLY A CA 1
ATOM 714 C C . GLY A 1 91 ? 12.249 -6.548 -46.174 1.00 70.75 91 GLY A C 1
ATOM 715 O O . GLY A 1 91 ? 13.277 -6.532 -46.855 1.00 70.75 91 GLY A O 1
ATOM 716 N N . LYS A 1 92 ? 11.384 -7.571 -46.268 1.00 71.81 92 LYS A N 1
ATOM 717 C CA . LYS A 1 92 ? 11.546 -8.650 -47.260 1.00 71.81 92 LYS A CA 1
ATOM 718 C C . LYS A 1 92 ? 11.296 -8.179 -48.693 1.00 71.81 92 LYS A C 1
ATOM 720 O O . LYS A 1 92 ? 11.986 -8.648 -49.588 1.00 71.81 92 LYS A O 1
ATOM 725 N N . LYS A 1 93 ? 10.353 -7.262 -48.930 1.00 69.06 93 LYS A N 1
ATOM 726 C CA . LYS A 1 93 ? 10.101 -6.730 -50.280 1.00 69.06 93 LYS A CA 1
ATOM 727 C C . LYS A 1 93 ? 11.271 -5.874 -50.768 1.00 69.06 93 LYS A C 1
ATOM 729 O O . LYS A 1 93 ? 11.731 -6.072 -51.888 1.00 69.06 93 LYS A O 1
ATOM 734 N N . ASP A 1 94 ? 11.823 -5.036 -49.894 1.00 69.75 94 ASP A N 1
ATOM 735 C CA . ASP A 1 94 ? 12.935 -4.143 -50.245 1.00 69.75 94 ASP A CA 1
ATOM 736 C C . ASP A 1 94 ? 14.244 -4.917 -50.497 1.00 69.75 94 ASP A C 1
ATOM 738 O O . ASP A 1 94 ? 15.004 -4.622 -51.422 1.00 69.75 94 ASP A O 1
ATOM 742 N N . SER A 1 95 ? 14.497 -5.975 -49.719 1.00 66.88 95 SER A N 1
ATOM 743 C CA . SER A 1 95 ? 15.673 -6.839 -49.917 1.00 66.88 95 SER A CA 1
ATOM 744 C C . SER A 1 95 ? 15.582 -7.730 -51.162 1.00 66.88 95 SER A C 1
ATOM 746 O O . SER A 1 95 ? 16.608 -8.031 -51.773 1.00 66.88 95 SER A O 1
ATOM 748 N N . ILE A 1 96 ? 14.377 -8.136 -51.576 1.00 71.69 96 ILE A N 1
ATOM 749 C CA . ILE A 1 96 ? 14.179 -8.862 -52.839 1.00 71.69 96 ILE A CA 1
ATOM 750 C C . ILE A 1 96 ? 14.382 -7.912 -54.028 1.00 71.69 96 ILE A C 1
ATOM 752 O O . ILE A 1 96 ? 15.148 -8.252 -54.929 1.00 71.69 96 ILE A O 1
ATOM 756 N N . GLY A 1 97 ? 13.797 -6.708 -53.990 1.00 75.12 97 GLY A N 1
ATOM 757 C CA . GLY A 1 97 ? 13.941 -5.713 -55.059 1.00 75.12 97 GLY A CA 1
ATOM 758 C C . GLY A 1 97 ? 15.393 -5.286 -55.290 1.00 75.12 97 GLY A C 1
ATOM 759 O O . GLY A 1 97 ? 15.889 -5.348 -56.412 1.00 75.12 97 GLY A O 1
ATOM 760 N N . THR A 1 98 ? 16.125 -4.958 -54.220 1.00 73.94 98 THR A N 1
ATOM 761 C CA . THR A 1 98 ? 17.544 -4.558 -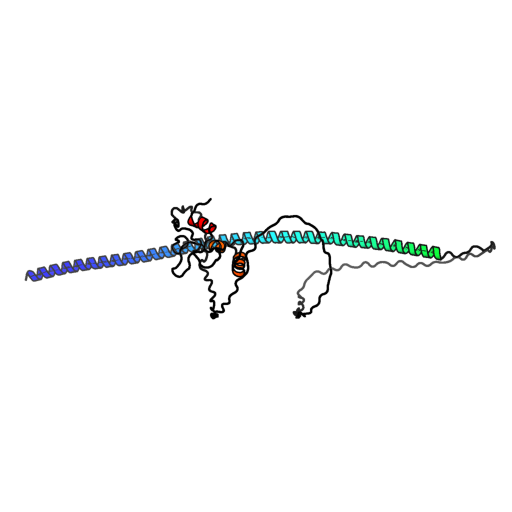54.315 1.00 73.94 98 THR A CA 1
ATOM 762 C C . THR A 1 98 ? 18.448 -5.675 -54.843 1.00 73.94 98 THR A C 1
ATOM 764 O O . THR A 1 98 ? 19.380 -5.417 -55.609 1.00 73.94 98 THR A O 1
ATOM 767 N N . ARG A 1 99 ? 18.175 -6.938 -54.484 1.00 82.56 99 ARG A N 1
ATOM 768 C CA . ARG A 1 99 ? 18.943 -8.091 -54.977 1.00 82.56 99 ARG A CA 1
ATOM 769 C C . ARG A 1 99 ? 18.654 -8.391 -56.447 1.00 82.56 99 ARG A C 1
ATOM 771 O O . ARG A 1 99 ? 19.576 -8.749 -57.182 1.00 82.56 99 ARG A O 1
ATOM 778 N N . GLU A 1 100 ? 17.401 -8.270 -56.873 1.00 87.69 100 GLU A N 1
ATOM 779 C CA . GLU A 1 100 ? 17.003 -8.482 -58.265 1.00 87.69 100 GLU A CA 1
ATOM 780 C C . GLU A 1 100 ? 17.549 -7.373 -59.176 1.00 87.69 100 GLU A C 1
ATOM 782 O O . GLU A 1 100 ? 18.153 -7.666 -60.209 1.00 87.69 100 GLU A O 1
ATOM 787 N N . GLU A 1 101 ? 17.471 -6.116 -58.736 1.00 89.81 101 GLU A N 1
ATOM 788 C CA . GLU A 1 101 ? 18.053 -4.973 -59.441 1.00 89.81 101 GLU A CA 1
ATOM 789 C C . GLU A 1 101 ? 19.580 -5.103 -59.580 1.00 89.81 101 GLU A C 1
ATOM 791 O O . GLU A 1 101 ? 20.134 -4.911 -60.667 1.00 89.81 101 GLU A O 1
ATOM 796 N N . ALA A 1 102 ? 20.279 -5.503 -58.510 1.00 90.69 102 ALA A N 1
ATOM 797 C CA . ALA A 1 102 ? 21.717 -5.767 -58.559 1.00 90.69 102 ALA A CA 1
ATOM 798 C C . ALA A 1 102 ? 22.068 -6.895 -59.548 1.00 90.69 102 ALA A C 1
ATOM 800 O O . ALA A 1 102 ? 23.073 -6.807 -60.260 1.00 90.69 102 ALA A O 1
ATOM 801 N N . ARG A 1 103 ? 21.228 -7.936 -59.643 1.00 94.00 103 ARG A N 1
ATOM 802 C CA . ARG A 1 103 ? 21.404 -9.045 -60.592 1.00 94.00 103 ARG A CA 1
ATOM 803 C C . ARG A 1 103 ? 21.213 -8.587 -62.040 1.00 94.00 103 ARG A C 1
ATOM 805 O O . ARG A 1 103 ? 22.033 -8.936 -62.888 1.00 94.00 103 ARG A O 1
ATOM 812 N N . LEU A 1 104 ? 20.192 -7.775 -62.316 1.00 93.31 104 LEU A N 1
ATOM 813 C CA . LEU A 1 104 ? 19.958 -7.157 -63.629 1.00 93.31 104 LEU A CA 1
ATOM 814 C C . LEU A 1 104 ? 21.126 -6.253 -64.047 1.00 93.31 104 LEU A C 1
ATOM 816 O O . LEU A 1 104 ? 21.650 -6.399 -65.153 1.00 93.31 104 LEU A O 1
ATOM 820 N N . LYS A 1 105 ? 21.611 -5.391 -63.142 1.00 95.38 105 LYS A N 1
ATOM 821 C CA . LYS A 1 105 ? 22.796 -4.545 -63.376 1.00 95.38 105 LYS A CA 1
ATOM 822 C C . LYS A 1 105 ? 24.050 -5.374 -63.675 1.00 95.38 105 LYS A C 1
ATOM 824 O O . LYS A 1 105 ? 24.792 -5.052 -64.604 1.00 95.38 105 LYS A O 1
ATOM 829 N N . ALA A 1 106 ? 24.279 -6.462 -62.937 1.00 94.38 106 ALA A N 1
ATOM 830 C CA . ALA A 1 106 ? 25.411 -7.359 -63.172 1.00 94.38 106 ALA A CA 1
ATOM 831 C C . ALA A 1 106 ? 25.329 -8.064 -64.540 1.00 94.38 106 ALA A C 1
ATOM 833 O O . ALA A 1 106 ? 26.336 -8.142 -65.246 1.00 94.38 106 ALA A O 1
ATOM 834 N N . LEU A 1 107 ? 24.138 -8.522 -64.944 1.00 96.31 107 LEU A N 1
ATOM 835 C CA . LEU A 1 107 ? 23.909 -9.144 -66.253 1.00 96.31 107 LEU A CA 1
ATOM 836 C C . LEU A 1 107 ? 24.144 -8.164 -67.408 1.00 96.31 107 LEU A C 1
ATOM 838 O O . LEU A 1 107 ? 24.837 -8.508 -68.367 1.00 96.31 107 LEU A O 1
ATOM 842 N N . MET A 1 108 ? 23.634 -6.931 -67.306 1.00 96.56 108 MET A N 1
ATOM 843 C CA . MET A 1 108 ? 23.895 -5.895 -68.312 1.00 96.56 108 MET A CA 1
ATOM 844 C C . MET A 1 108 ? 25.393 -5.597 -68.428 1.00 96.56 108 MET A C 1
ATOM 846 O O . MET A 1 108 ? 25.939 -5.608 -69.531 1.00 96.56 108 MET A O 1
ATOM 850 N N . LYS A 1 109 ? 26.089 -5.414 -67.298 1.00 96.69 109 LYS A N 1
ATOM 851 C CA . LYS A 1 109 ? 27.540 -5.172 -67.279 1.00 96.69 109 LYS A CA 1
ATOM 852 C C . LYS A 1 109 ? 28.329 -6.318 -67.923 1.00 96.69 109 LYS A C 1
ATOM 854 O O . LYS A 1 109 ? 29.271 -6.064 -68.673 1.00 96.69 109 LYS A O 1
ATOM 859 N N . ALA A 1 110 ? 27.938 -7.568 -67.670 1.00 95.50 110 ALA A N 1
ATOM 860 C CA . ALA A 1 110 ? 28.562 -8.738 -68.283 1.00 95.50 110 ALA A CA 1
ATOM 861 C C . ALA A 1 110 ? 28.359 -8.776 -69.808 1.00 95.50 110 ALA A C 1
ATOM 863 O O . ALA A 1 110 ? 29.309 -9.064 -70.537 1.00 95.50 110 ALA A O 1
ATOM 864 N N . ARG A 1 111 ? 27.159 -8.427 -70.297 1.00 96.50 111 ARG A N 1
ATOM 865 C CA . ARG A 1 111 ? 26.857 -8.348 -71.736 1.00 96.50 111 ARG A CA 1
ATOM 866 C C . ARG A 1 111 ? 27.719 -7.300 -72.441 1.00 96.50 111 ARG A C 1
ATOM 868 O O . ARG A 1 111 ? 28.354 -7.626 -73.439 1.00 96.50 111 ARG A O 1
ATOM 875 N N . PHE A 1 112 ? 27.812 -6.088 -71.888 1.00 95.56 112 PHE A N 1
ATOM 876 C CA . PHE A 1 112 ? 28.667 -5.034 -72.447 1.00 95.56 112 PHE A CA 1
ATOM 877 C C . PHE A 1 112 ? 30.147 -5.433 -72.465 1.00 95.56 112 PHE A C 1
ATOM 879 O O . PHE A 1 112 ? 30.835 -5.228 -73.462 1.00 95.56 112 PHE A O 1
ATOM 886 N N . ALA A 1 113 ? 30.641 -6.062 -71.394 1.00 94.38 113 ALA A N 1
ATOM 887 C CA . ALA A 1 113 ? 32.018 -6.546 -71.345 1.00 94.38 113 ALA A CA 1
ATOM 888 C C . ALA A 1 113 ? 32.292 -7.658 -72.378 1.00 94.38 113 ALA A C 1
ATOM 890 O O . ALA A 1 113 ? 33.380 -7.706 -72.953 1.00 94.38 113 ALA A O 1
ATOM 891 N N . ALA A 1 114 ? 31.326 -8.549 -72.624 1.00 93.88 114 ALA A N 1
ATOM 892 C CA . ALA A 1 114 ? 31.435 -9.588 -73.647 1.00 93.88 114 ALA A CA 1
ATOM 893 C C . ALA A 1 114 ? 31.455 -8.994 -75.066 1.00 93.88 114 ALA A C 1
ATOM 895 O O . ALA A 1 114 ? 32.292 -9.388 -75.879 1.00 93.88 114 ALA A O 1
ATOM 896 N N . GLU A 1 115 ? 30.599 -8.009 -75.343 1.00 94.31 115 GLU A N 1
ATOM 897 C CA . GLU A 1 115 ? 30.561 -7.316 -76.634 1.00 94.31 115 GLU A CA 1
ATOM 898 C C . GLU A 1 115 ? 31.860 -6.541 -76.902 1.00 94.31 115 GLU A C 1
ATOM 900 O O . GLU A 1 115 ? 32.453 -6.684 -77.972 1.00 94.31 115 GLU A O 1
ATOM 905 N N . ALA A 1 116 ? 32.374 -5.809 -75.908 1.00 93.94 116 ALA A N 1
ATOM 906 C CA . ALA A 1 116 ? 33.653 -5.104 -76.010 1.00 93.94 116 ALA A CA 1
ATOM 907 C C . ALA A 1 116 ? 34.822 -6.062 -76.305 1.00 93.94 116 ALA A C 1
ATOM 909 O O . ALA A 1 116 ? 35.650 -5.790 -77.175 1.00 93.94 116 ALA A O 1
ATOM 910 N N . LYS A 1 117 ? 34.862 -7.226 -75.640 1.00 94.19 117 LYS A N 1
ATOM 911 C CA . LYS A 1 117 ? 35.858 -8.275 -75.924 1.00 94.19 117 LYS A CA 1
ATOM 912 C C . LYS A 1 117 ? 35.716 -8.845 -77.337 1.00 94.19 117 LYS A C 1
ATOM 914 O O . LYS A 1 117 ? 36.728 -9.168 -77.954 1.00 94.19 117 LYS A O 1
ATOM 919 N N . SER A 1 118 ? 34.492 -8.976 -77.853 1.00 91.69 118 SER A N 1
ATOM 920 C CA . SER A 1 118 ? 34.256 -9.414 -79.233 1.00 91.69 118 SER A CA 1
ATOM 921 C C . SER A 1 118 ? 34.786 -8.396 -80.246 1.00 91.69 118 SER A C 1
ATOM 923 O O . SER A 1 118 ? 35.484 -8.794 -81.175 1.00 91.69 118 SER A O 1
ATOM 925 N N . ARG A 1 119 ? 34.543 -7.094 -80.032 1.00 89.94 119 ARG A N 1
ATOM 926 C CA . ARG A 1 119 ? 35.055 -6.013 -80.899 1.00 89.94 119 ARG A CA 1
ATOM 927 C C . ARG A 1 119 ? 36.584 -5.963 -80.932 1.00 89.94 119 ARG A C 1
ATOM 929 O O . ARG A 1 119 ? 37.181 -5.950 -82.002 1.00 89.94 119 ARG A O 1
ATOM 936 N N . GLN A 1 120 ? 37.231 -6.071 -79.771 1.00 89.12 120 GLN A N 1
ATOM 937 C CA . GLN A 1 120 ? 38.697 -6.135 -79.705 1.00 89.12 120 GLN A CA 1
ATOM 938 C C . GLN A 1 120 ? 39.269 -7.363 -80.431 1.00 89.12 120 GLN A C 1
ATOM 940 O O . GLN A 1 120 ? 40.371 -7.306 -80.973 1.00 89.12 120 GLN A O 1
ATOM 945 N N . ARG A 1 121 ? 38.542 -8.491 -80.443 1.00 88.56 121 ARG A N 1
ATOM 946 C CA . ARG A 1 121 ? 38.944 -9.685 -81.200 1.00 88.56 121 ARG A CA 1
ATOM 947 C C . ARG A 1 121 ? 38.798 -9.484 -82.706 1.00 88.56 121 ARG A C 1
ATOM 949 O O . ARG A 1 121 ? 39.664 -9.960 -83.427 1.00 88.56 121 ARG A O 1
ATOM 956 N N . THR A 1 122 ? 37.752 -8.808 -83.181 1.00 80.50 122 THR A N 1
ATOM 957 C CA . THR A 1 122 ? 37.579 -8.530 -84.617 1.00 80.50 122 THR A CA 1
ATOM 958 C C . THR A 1 122 ? 38.584 -7.499 -85.126 1.00 80.50 122 THR A C 1
ATOM 960 O O . THR A 1 122 ? 39.130 -7.689 -86.204 1.00 80.50 122 THR A O 1
ATOM 963 N N . GLU A 1 123 ? 38.909 -6.475 -84.331 1.00 80.25 123 GLU A N 1
ATOM 964 C CA . GLU A 1 123 ? 39.928 -5.471 -84.682 1.00 80.25 123 GLU A CA 1
ATOM 965 C C . GLU A 1 123 ? 41.336 -6.076 -84.746 1.00 80.25 123 GLU A C 1
ATOM 967 O O . GLU A 1 123 ? 42.068 -5.856 -85.705 1.00 80.25 123 GLU A O 1
ATOM 972 N N . LYS A 1 124 ? 41.712 -6.913 -83.770 1.00 78.38 124 LYS A N 1
ATOM 973 C CA . LYS A 1 124 ? 43.034 -7.568 -83.759 1.00 78.38 124 LYS A CA 1
ATOM 974 C C . LYS A 1 124 ? 43.198 -8.663 -84.814 1.00 78.38 124 LYS A C 1
ATOM 976 O O . LYS A 1 124 ? 44.320 -9.085 -85.073 1.00 78.38 124 LYS A O 1
ATOM 981 N N . LYS A 1 125 ? 42.099 -9.162 -85.385 1.00 69.44 125 LYS A N 1
ATOM 982 C CA . LYS A 1 125 ? 42.095 -10.252 -86.371 1.00 69.44 125 LYS A CA 1
ATOM 983 C C . LYS A 1 125 ? 41.849 -9.757 -87.798 1.00 69.44 125 LYS A C 1
ATOM 985 O O . LYS A 1 125 ? 41.535 -10.575 -88.655 1.00 69.44 125 LYS A O 1
ATOM 990 N N . ALA A 1 126 ? 42.015 -8.457 -88.051 1.00 54.59 126 ALA A N 1
ATOM 991 C CA . ALA A 1 126 ? 42.158 -7.900 -89.390 1.00 54.59 126 ALA A CA 1
ATOM 992 C C . ALA A 1 126 ? 43.653 -7.857 -89.768 1.00 54.59 126 ALA A C 1
ATOM 994 O O . ALA A 1 126 ? 44.331 -6.876 -89.458 1.00 54.59 126 ALA A O 1
ATOM 995 N N . PRO A 1 127 ? 44.220 -8.911 -90.386 1.00 57.25 127 PRO A N 1
ATOM 996 C CA . PRO A 1 127 ? 45.532 -8.809 -90.986 1.00 57.25 127 PRO A CA 1
ATOM 997 C C . PRO A 1 127 ? 45.447 -8.025 -92.294 1.00 57.25 127 PRO A C 1
ATOM 999 O O . PRO A 1 127 ? 44.537 -8.190 -93.106 1.00 57.25 127 PRO A O 1
ATOM 1002 N N . LEU A 1 128 ? 46.469 -7.201 -92.468 1.00 58.84 128 LEU A N 1
ATOM 1003 C CA . LEU A 1 128 ? 46.987 -6.667 -93.715 1.00 58.84 128 LEU A CA 1
ATOM 1004 C C . LEU A 1 128 ? 46.858 -7.697 -94.854 1.00 58.84 128 LEU A C 1
ATOM 1006 O O . LEU A 1 128 ? 47.674 -8.603 -94.980 1.00 58.84 128 LEU A O 1
ATOM 1010 N N . ALA A 1 129 ? 45.834 -7.548 -95.688 1.00 53.56 129 ALA A N 1
ATOM 1011 C CA . ALA A 1 129 ? 45.740 -8.204 -96.987 1.00 53.56 129 ALA A CA 1
ATOM 1012 C C . ALA A 1 129 ? 45.487 -7.136 -98.057 1.00 53.56 129 ALA A C 1
ATOM 1014 O O . ALA A 1 129 ? 44.466 -7.123 -98.738 1.00 53.56 129 ALA A O 1
ATOM 1015 N N . ALA A 1 130 ? 46.435 -6.205 -98.176 1.00 51.62 130 ALA A N 1
ATOM 1016 C CA . ALA A 1 130 ? 46.626 -5.428 -99.389 1.00 51.62 130 ALA A CA 1
ATOM 1017 C C . ALA A 1 130 ? 47.620 -6.197 -100.268 1.00 51.62 130 ALA A C 1
ATOM 1019 O O . ALA A 1 130 ? 48.816 -6.204 -99.991 1.00 51.62 130 ALA A O 1
ATOM 1020 N N . GLY A 1 131 ? 47.107 -6.866 -101.304 1.00 55.62 131 GLY A N 1
ATOM 1021 C CA . GLY A 1 131 ? 47.928 -7.367 -102.406 1.00 55.62 131 GLY A CA 1
ATOM 1022 C C . GLY A 1 131 ? 47.615 -8.783 -102.876 1.00 55.62 131 GLY A C 1
ATOM 1023 O O . GLY A 1 131 ? 48.461 -9.654 -102.728 1.00 55.62 131 GLY A O 1
ATOM 1024 N N . VAL A 1 132 ? 46.466 -9.008 -103.525 1.00 48.84 132 VAL A N 1
ATOM 1025 C CA . VAL A 1 132 ? 46.324 -10.109 -104.498 1.00 48.84 132 VAL A CA 1
ATOM 1026 C C . VAL A 1 132 ? 45.496 -9.632 -105.699 1.00 48.84 132 VAL A C 1
ATOM 1028 O O . VAL A 1 132 ? 44.402 -9.094 -105.552 1.00 48.84 132 VAL A O 1
ATOM 1031 N N . LYS A 1 133 ? 46.098 -9.790 -106.881 1.00 47.06 133 LYS A N 1
ATOM 1032 C CA . LYS A 1 133 ? 45.618 -9.476 -108.239 1.00 47.06 133 LYS A CA 1
ATOM 1033 C C . LYS A 1 133 ? 44.460 -10.395 -108.695 1.00 47.06 133 LYS A C 1
ATOM 1035 O O . LYS A 1 133 ? 44.200 -11.404 -108.044 1.00 47.06 133 LYS A O 1
ATOM 1040 N N . PRO A 1 134 ? 43.764 -10.065 -109.804 1.00 58.81 134 PRO A N 1
ATOM 1041 C CA . PRO A 1 134 ? 42.512 -10.715 -110.184 1.00 58.81 134 PRO A CA 1
ATOM 1042 C C . PRO A 1 134 ? 42.711 -12.025 -110.966 1.00 58.81 134 PRO A C 1
ATOM 1044 O O . PRO A 1 134 ? 43.762 -12.241 -111.564 1.00 58.81 134 PRO A O 1
ATOM 1047 N N . ARG A 1 135 ? 41.600 -12.776 -111.073 1.00 41.50 135 ARG A N 1
ATOM 1048 C CA . ARG A 1 135 ? 41.236 -13.713 -112.160 1.00 41.50 135 ARG A CA 1
ATOM 1049 C C . ARG A 1 135 ? 41.809 -15.139 -112.078 1.00 41.50 135 ARG A C 1
ATOM 1051 O O . ARG A 1 135 ? 42.983 -15.351 -112.335 1.00 41.50 135 ARG A O 1
ATOM 1058 N N . ASN A 1 136 ? 40.929 -16.130 -111.894 1.00 41.16 136 ASN A N 1
ATOM 1059 C CA . ASN A 1 136 ? 40.634 -17.091 -112.966 1.00 41.16 136 ASN A CA 1
ATOM 1060 C C . ASN A 1 136 ? 39.312 -17.840 -112.718 1.00 41.16 136 ASN A C 1
ATOM 1062 O O . ASN A 1 136 ? 38.992 -18.222 -111.594 1.00 41.16 136 ASN A O 1
ATOM 1066 N N . GLU A 1 137 ? 38.557 -18.017 -113.794 1.00 54.50 137 GLU A N 1
ATOM 1067 C CA . GLU A 1 137 ? 37.323 -18.787 -113.889 1.00 54.50 137 GLU A CA 1
ATOM 1068 C C . GLU A 1 137 ? 37.631 -20.289 -113.804 1.00 54.50 137 GLU A C 1
ATOM 1070 O O . GLU A 1 137 ? 38.557 -20.757 -114.461 1.00 54.50 137 GLU A O 1
ATOM 1075 N N . ASN A 1 138 ? 36.833 -21.068 -113.061 1.00 48.38 138 ASN A N 1
ATOM 1076 C CA . ASN A 1 138 ? 36.463 -22.422 -113.497 1.00 48.38 138 ASN A CA 1
ATOM 1077 C C . ASN A 1 138 ? 35.295 -23.027 -112.694 1.00 48.38 138 ASN A C 1
ATOM 1079 O O . ASN A 1 138 ? 35.428 -23.473 -111.561 1.00 48.38 138 ASN A O 1
ATOM 1083 N N . LYS A 1 139 ? 34.122 -22.986 -113.333 1.00 48.19 139 LYS A N 1
ATOM 1084 C CA . LYS A 1 139 ? 33.281 -24.123 -113.748 1.00 48.19 139 LYS A CA 1
ATOM 1085 C C . LYS A 1 139 ? 33.164 -25.389 -112.855 1.00 48.19 139 LYS A C 1
ATOM 1087 O O . LYS A 1 139 ? 34.116 -26.137 -112.685 1.00 48.19 139 LYS A O 1
ATOM 1092 N N . VAL A 1 140 ? 31.886 -25.729 -112.591 1.00 47.97 140 VAL A N 1
ATOM 1093 C CA . VAL A 1 140 ? 31.268 -27.066 -112.340 1.00 47.97 140 VAL A CA 1
ATOM 1094 C C . VAL A 1 140 ? 31.633 -27.705 -110.981 1.00 47.97 140 VAL A C 1
ATOM 1096 O O . VAL A 1 140 ? 32.793 -27.897 -110.674 1.00 47.97 140 VAL A O 1
ATOM 1099 N N . LYS A 1 141 ? 30.701 -28.115 -110.106 1.00 44.59 141 LYS A N 1
ATOM 1100 C CA . LYS A 1 141 ? 29.739 -29.207 -110.333 1.00 44.59 141 LYS A CA 1
ATOM 1101 C C . LYS A 1 141 ? 28.674 -29.244 -109.230 1.00 44.59 141 LYS A C 1
ATOM 1103 O O . LYS A 1 141 ? 28.984 -29.230 -108.044 1.00 44.59 141 LYS A O 1
ATOM 1108 N N . ARG A 1 142 ? 27.413 -29.347 -109.663 1.00 49.06 142 ARG A N 1
ATOM 1109 C CA . ARG A 1 142 ? 26.274 -29.868 -108.894 1.00 49.06 142 ARG A CA 1
ATOM 1110 C C . ARG A 1 142 ? 26.664 -31.180 -108.203 1.00 49.06 142 ARG A C 1
ATOM 1112 O O . ARG A 1 142 ? 27.120 -32.077 -108.904 1.00 49.06 142 ARG A O 1
ATOM 1119 N N . MET A 1 143 ? 26.340 -31.337 -106.920 1.00 43.91 143 MET A N 1
ATOM 1120 C CA . MET A 1 143 ? 25.795 -32.592 -106.392 1.00 43.91 143 MET A CA 1
ATOM 1121 C C . MET A 1 143 ? 24.717 -32.298 -105.345 1.00 43.91 143 MET A C 1
ATOM 1123 O O . MET A 1 143 ? 24.900 -31.547 -104.394 1.00 43.91 143 MET A O 1
ATOM 1127 N N . SER A 1 144 ? 23.562 -32.872 -105.638 1.00 45.09 144 SER A N 1
ATOM 1128 C CA . SER A 1 144 ? 22.364 -33.062 -104.839 1.00 45.09 144 SER A CA 1
ATOM 1129 C C . SER A 1 144 ? 22.573 -34.042 -103.680 1.00 45.09 144 SER A C 1
ATOM 1131 O O . SER A 1 144 ? 23.382 -34.958 -103.795 1.00 45.09 144 SER A O 1
ATOM 1133 N N . GLY A 1 145 ? 21.716 -33.932 -102.661 1.00 38.22 145 GLY A N 1
ATOM 1134 C CA . GLY A 1 145 ? 21.500 -34.942 -101.616 1.00 38.22 145 GLY A CA 1
ATOM 1135 C C . GLY A 1 145 ? 22.127 -34.540 -100.278 1.00 38.22 145 GLY A C 1
ATOM 1136 O O . GLY A 1 145 ? 23.190 -33.946 -100.243 1.00 38.22 145 GLY A O 1
ATOM 1137 N N . SER A 1 146 ? 21.543 -34.797 -99.116 1.00 41.44 146 SER A N 1
ATOM 1138 C CA . SER A 1 146 ? 20.325 -35.526 -98.781 1.00 41.44 146 SER A CA 1
ATOM 1139 C C . SER A 1 146 ? 20.072 -35.328 -97.282 1.00 41.44 146 SER A C 1
ATOM 1141 O O . SER A 1 146 ? 20.993 -35.092 -96.508 1.00 41.44 146 SER A O 1
ATOM 1143 N N . ALA A 1 147 ? 18.792 -35.404 -96.929 1.00 46.19 147 ALA A N 1
ATOM 1144 C CA . ALA A 1 147 ? 18.165 -35.541 -95.617 1.00 46.19 147 ALA A CA 1
ATOM 1145 C C . ALA A 1 147 ? 19.028 -35.931 -94.394 1.00 46.19 147 ALA A C 1
ATOM 1147 O O . ALA A 1 147 ? 19.840 -36.846 -94.475 1.00 46.19 147 ALA A O 1
ATOM 1148 N N . SER A 1 148 ? 18.694 -35.338 -93.234 1.00 48.12 148 SER A N 1
ATOM 1149 C CA . SER A 1 148 ? 18.496 -35.970 -91.898 1.00 48.12 148 SER A CA 1
ATOM 1150 C C . SER A 1 148 ? 18.297 -34.840 -90.869 1.00 48.12 148 S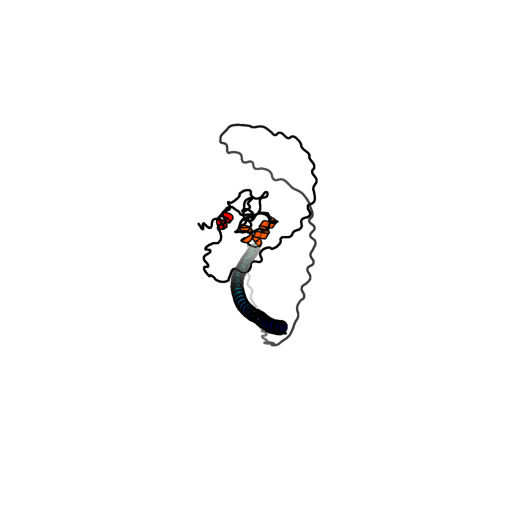ER A C 1
ATOM 1152 O O . SER A 1 148 ? 19.237 -34.122 -90.565 1.00 48.12 148 SER A O 1
ATOM 1154 N N . ARG A 1 149 ? 17.095 -34.440 -90.432 1.00 46.94 149 ARG A N 1
ATOM 1155 C CA . ARG A 1 149 ? 16.083 -35.126 -89.600 1.00 46.94 149 ARG A CA 1
ATOM 1156 C C . ARG A 1 149 ? 16.646 -35.759 -88.315 1.00 46.94 149 ARG A C 1
ATOM 1158 O O . ARG A 1 149 ? 16.818 -36.966 -88.245 1.00 46.94 149 ARG A O 1
ATOM 1165 N N . THR A 1 150 ? 16.785 -34.956 -87.261 1.00 48.00 150 THR A N 1
ATOM 1166 C CA . THR A 1 150 ? 16.738 -35.397 -85.851 1.00 48.00 150 THR A CA 1
ATOM 1167 C C . THR A 1 150 ? 15.838 -34.410 -85.080 1.00 48.00 150 THR A C 1
ATOM 1169 O O . THR A 1 150 ? 16.177 -33.251 -84.896 1.00 48.00 150 THR A O 1
ATOM 1172 N N . LYS A 1 151 ? 14.534 -34.700 -84.941 1.00 47.94 151 LYS A N 1
ATOM 1173 C CA . LYS A 1 151 ? 13.902 -35.440 -83.823 1.00 47.94 151 LYS A CA 1
ATOM 1174 C C . LYS A 1 151 ? 13.997 -34.621 -82.520 1.00 47.94 151 LYS A C 1
ATOM 1176 O O . LYS A 1 151 ? 14.993 -34.682 -81.819 1.00 47.94 151 LYS A O 1
ATOM 1181 N N . LEU A 1 152 ? 13.086 -33.669 -82.283 1.00 45.94 152 LEU A N 1
ATOM 1182 C CA . LEU A 1 152 ? 11.853 -33.861 -81.492 1.00 45.94 152 LEU A CA 1
ATOM 1183 C C . LEU A 1 152 ? 11.973 -34.970 -80.428 1.00 45.94 152 LEU A C 1
ATOM 1185 O O . LEU A 1 152 ? 11.794 -36.146 -80.728 1.00 45.94 152 LEU A O 1
ATOM 1189 N N . GLY A 1 153 ? 12.214 -34.563 -79.183 1.00 41.22 153 GLY A N 1
ATOM 1190 C CA . GLY A 1 153 ? 11.862 -35.297 -77.964 1.00 41.22 153 GLY A CA 1
ATOM 1191 C C . GLY A 1 153 ? 11.437 -34.245 -76.938 1.00 41.22 153 GLY A C 1
ATOM 1192 O O . GLY A 1 153 ? 12.263 -33.468 -76.480 1.00 41.22 153 GLY A O 1
ATOM 1193 N N . SER A 1 154 ? 10.150 -33.922 -76.832 1.00 41.84 154 SER A N 1
ATOM 1194 C CA . SER A 1 154 ? 9.109 -34.655 -76.098 1.00 41.84 154 SER A CA 1
ATOM 1195 C C . SER A 1 154 ? 9.366 -34.701 -74.592 1.00 41.84 154 SER A C 1
ATOM 1197 O O . SER A 1 154 ? 10.262 -35.379 -74.101 1.00 41.84 154 SER A O 1
ATOM 1199 N N . ARG A 1 155 ? 8.504 -33.949 -73.900 1.00 48.81 155 ARG A N 1
ATOM 1200 C CA . ARG A 1 155 ? 8.145 -34.007 -72.477 1.00 48.81 155 ARG A CA 1
ATOM 1201 C C . ARG A 1 155 ? 8.041 -35.447 -71.951 1.00 48.81 155 ARG A C 1
ATOM 1203 O O . ARG A 1 155 ? 7.690 -36.346 -72.713 1.00 48.81 155 ARG A O 1
ATOM 1210 N N . PRO A 1 156 ? 8.057 -35.596 -70.619 1.00 56.03 156 PRO A N 1
ATOM 1211 C CA . PRO A 1 156 ? 6.916 -36.264 -70.006 1.00 56.03 156 PRO A CA 1
ATOM 1212 C C . PRO A 1 156 ? 6.236 -35.403 -68.939 1.00 56.03 156 PRO A C 1
ATOM 1214 O O . PRO A 1 156 ? 6.863 -34.760 -68.101 1.00 56.03 156 PRO A O 1
ATOM 1217 N N . ASN A 1 157 ? 4.911 -35.412 -69.036 1.00 50.28 157 ASN A N 1
ATOM 1218 C CA . ASN A 1 157 ? 3.945 -35.046 -68.014 1.00 50.28 157 ASN A CA 1
ATOM 1219 C C . ASN A 1 157 ? 3.511 -36.368 -67.361 1.00 50.28 157 ASN A C 1
ATOM 1221 O O . ASN A 1 157 ? 3.093 -37.259 -68.094 1.00 50.28 157 ASN A O 1
ATOM 1225 N N . ALA A 1 158 ? 3.626 -36.485 -66.042 1.00 43.16 158 ALA A N 1
ATOM 1226 C CA . ALA A 1 158 ? 3.010 -37.488 -65.161 1.00 43.16 158 ALA A CA 1
ATOM 1227 C C . ALA A 1 158 ? 3.558 -37.188 -63.751 1.00 43.16 158 ALA A C 1
ATOM 1229 O O . ALA A 1 158 ? 4.730 -36.862 -63.614 1.00 43.16 158 ALA A O 1
ATOM 1230 N N . ASP A 1 159 ? 2.841 -37.230 -62.642 1.00 45.03 159 ASP A N 1
ATOM 1231 C CA . ASP A 1 159 ? 1.462 -37.583 -62.385 1.00 45.03 159 ASP A CA 1
ATOM 1232 C C . ASP A 1 159 ? 1.103 -37.035 -61.001 1.00 45.03 159 ASP A C 1
ATOM 1234 O O . ASP A 1 159 ? 1.949 -36.885 -60.114 1.00 45.03 159 ASP A O 1
ATOM 1238 N N . LYS A 1 160 ? -0.187 -36.768 -60.819 1.00 50.94 160 LYS A N 1
ATOM 1239 C CA . LYS A 1 160 ? -0.828 -36.597 -59.515 1.00 50.94 160 LYS A CA 1
ATOM 1240 C C . LYS A 1 160 ? -0.533 -37.808 -58.626 1.00 50.94 160 LYS A C 1
ATOM 1242 O O . LYS A 1 160 ? -0.914 -38.901 -59.022 1.00 50.94 160 LYS A O 1
ATOM 1247 N N . LYS A 1 161 ? -0.057 -37.605 -57.391 1.00 45.34 161 LYS A N 1
ATOM 1248 C CA . LYS A 1 161 ? -0.510 -38.369 -56.209 1.00 45.34 161 LYS A CA 1
ATOM 1249 C C . LYS A 1 161 ? -0.454 -37.498 -54.952 1.00 45.34 161 LYS A C 1
ATOM 1251 O O . LYS A 1 161 ? 0.606 -37.063 -54.516 1.00 45.34 161 LYS A O 1
ATOM 1256 N N . THR A 1 162 ? -1.632 -37.256 -54.390 1.00 50.28 162 THR A N 1
ATOM 1257 C CA . THR A 1 162 ? -1.849 -37.006 -52.964 1.00 50.28 162 THR A CA 1
ATOM 1258 C C . THR A 1 162 ? -1.377 -38.216 -52.149 1.00 50.28 162 THR A C 1
ATOM 1260 O O . THR A 1 162 ? -1.380 -39.342 -52.652 1.00 50.28 162 THR A O 1
ATOM 1263 N N . PRO A 1 163 ? -1.036 -38.007 -50.870 1.00 56.66 163 PRO A N 1
ATOM 1264 C CA . PRO A 1 163 ? -1.717 -38.819 -49.873 1.00 56.66 163 PRO A CA 1
ATOM 1265 C C . PRO A 1 163 ? -2.243 -37.979 -48.710 1.00 56.66 163 PRO A C 1
ATOM 1267 O O . PRO A 1 163 ? -1.582 -37.103 -48.154 1.00 56.66 163 PRO A O 1
ATOM 1270 N N . THR A 1 164 ? -3.480 -38.292 -48.358 1.00 42.66 164 THR A N 1
ATOM 1271 C CA . THR A 1 164 ? -4.076 -38.077 -47.049 1.00 42.66 164 THR A CA 1
ATOM 1272 C C . THR A 1 164 ? -3.458 -39.018 -46.013 1.00 42.66 164 THR A C 1
ATOM 1274 O O . THR A 1 164 ? -3.108 -40.148 -46.342 1.00 42.66 164 THR A O 1
ATOM 1277 N N . SER A 1 165 ? -3.516 -38.571 -44.756 1.00 42.12 165 SER A N 1
ATOM 1278 C CA . SER A 1 165 ? -3.572 -39.367 -43.519 1.00 42.12 165 SER A CA 1
ATOM 1279 C C . SER A 1 165 ? -2.272 -39.587 -42.735 1.00 42.12 165 SER A C 1
ATOM 1281 O O . SER A 1 165 ? -1.329 -40.201 -43.213 1.00 42.12 165 SER A O 1
ATOM 1283 N N . SER A 1 166 ? -2.334 -39.106 -41.482 1.00 45.91 166 SER A N 1
ATOM 1284 C CA . SER A 1 166 ? -1.815 -39.697 -40.234 1.00 45.91 166 SER A CA 1
ATOM 1285 C C . SER A 1 166 ? -0.379 -40.235 -40.207 1.00 45.91 166 SER A C 1
ATOM 1287 O O . SER A 1 166 ? -0.088 -41.248 -40.826 1.00 45.91 166 SER A O 1
ATOM 1289 N N . ASP A 1 167 ? 0.480 -39.691 -39.342 1.00 38.16 167 ASP A N 1
ATOM 1290 C CA . ASP A 1 167 ? 0.675 -40.234 -37.983 1.00 38.16 167 ASP A CA 1
ATOM 1291 C C . ASP A 1 167 ? 1.949 -39.663 -37.308 1.00 38.16 167 ASP A C 1
ATOM 1293 O O . ASP A 1 167 ? 2.994 -39.463 -37.918 1.00 38.16 167 ASP A O 1
ATOM 1297 N N . SER A 1 168 ? 1.796 -39.369 -36.019 1.00 43.50 168 SER A N 1
ATOM 1298 C CA . SER A 1 168 ? 2.754 -39.381 -34.908 1.00 43.50 168 SER A CA 1
ATOM 1299 C C . SER A 1 168 ? 4.255 -39.050 -35.070 1.00 43.50 168 SER A C 1
ATOM 1301 O O . SER A 1 168 ? 5.059 -39.791 -35.618 1.00 43.50 168 SER A O 1
ATOM 1303 N N . ARG A 1 169 ? 4.641 -38.037 -34.274 1.00 50.38 169 ARG A N 1
ATOM 1304 C CA . ARG A 1 169 ? 5.787 -38.012 -33.334 1.00 50.38 169 ARG A CA 1
ATOM 1305 C C . ARG A 1 169 ? 7.192 -38.306 -33.895 1.00 50.38 169 ARG A C 1
ATOM 1307 O O . ARG A 1 169 ? 7.625 -39.450 -33.949 1.00 50.38 169 ARG A O 1
ATOM 1314 N N . ARG A 1 170 ? 8.016 -37.254 -33.998 1.00 40.88 170 ARG A N 1
ATOM 1315 C CA . ARG A 1 170 ? 9.396 -37.287 -33.466 1.00 40.88 170 ARG A CA 1
ATOM 1316 C C . ARG A 1 170 ? 9.950 -35.885 -33.224 1.00 40.88 170 ARG A C 1
ATOM 1318 O O . ARG A 1 170 ? 10.110 -35.082 -34.134 1.00 40.88 170 ARG A O 1
ATOM 1325 N N . ILE A 1 171 ? 10.230 -35.625 -31.954 1.00 51.16 171 ILE A N 1
ATOM 1326 C CA . ILE A 1 171 ? 10.946 -34.466 -31.425 1.00 51.16 171 ILE A CA 1
ATOM 1327 C C . ILE A 1 171 ? 12.433 -34.637 -31.779 1.00 51.16 171 ILE A C 1
ATOM 1329 O O . ILE A 1 171 ? 12.998 -35.668 -31.411 1.00 51.16 171 ILE A O 1
ATOM 1333 N N . PRO A 1 172 ? 13.107 -33.677 -32.436 1.00 50.97 172 PRO A N 1
ATOM 1334 C CA . PRO A 1 172 ? 14.560 -33.662 -32.465 1.00 50.97 172 PRO A CA 1
ATOM 1335 C C . PRO A 1 172 ? 15.096 -32.971 -31.205 1.00 50.97 172 PRO A C 1
ATOM 1337 O O . PRO A 1 172 ? 14.888 -31.780 -30.972 1.00 50.97 172 PRO A O 1
ATOM 1340 N N . SER A 1 173 ? 15.783 -33.758 -30.384 1.00 43.25 173 SER A N 1
ATOM 1341 C CA . SER A 1 173 ? 16.523 -33.340 -29.199 1.00 43.25 173 SER A CA 1
ATOM 1342 C C . SER A 1 173 ? 17.604 -32.313 -29.556 1.00 43.25 173 SER A C 1
ATOM 1344 O O . SER A 1 173 ? 18.488 -32.574 -30.371 1.00 43.25 173 SER A O 1
ATOM 1346 N N . SER A 1 174 ? 17.546 -31.146 -28.918 1.00 47.53 174 SER A N 1
ATOM 1347 C CA . SER A 1 174 ? 18.561 -30.090 -28.986 1.00 47.53 174 SER A CA 1
ATOM 1348 C C . SER A 1 174 ? 19.948 -30.583 -28.545 1.00 47.53 174 SER A C 1
ATOM 1350 O O . SER A 1 174 ? 20.051 -31.232 -27.501 1.00 47.53 174 SER A O 1
ATOM 1352 N N . PRO A 1 175 ? 21.044 -30.208 -29.232 1.00 56.09 175 PRO A N 1
ATOM 1353 C CA . PRO A 1 175 ? 22.380 -30.459 -28.723 1.00 56.09 175 PRO A CA 1
ATOM 1354 C C . PRO A 1 175 ? 22.747 -29.463 -27.613 1.00 56.09 175 PRO A C 1
ATOM 1356 O O . PRO A 1 175 ? 22.663 -28.239 -27.750 1.00 56.09 175 PRO A O 1
ATOM 1359 N N . ARG A 1 176 ? 23.186 -30.055 -26.502 1.00 42.19 176 ARG A N 1
ATOM 1360 C CA . ARG A 1 176 ? 23.780 -29.473 -25.295 1.00 42.19 176 ARG A CA 1
ATOM 1361 C C . ARG A 1 176 ? 24.902 -28.484 -25.658 1.00 42.19 176 ARG A C 1
ATOM 1363 O O . ARG A 1 176 ? 25.954 -28.888 -26.143 1.00 42.19 176 ARG A O 1
ATOM 1370 N N . ARG A 1 177 ? 24.709 -27.188 -25.390 1.00 44.22 177 ARG A N 1
ATOM 1371 C CA . ARG A 1 177 ? 25.803 -26.201 -25.368 1.00 44.22 177 ARG A CA 1
ATOM 1372 C C . ARG A 1 177 ? 26.446 -26.204 -23.984 1.00 44.22 177 ARG A C 1
ATOM 1374 O O . ARG A 1 177 ? 25.808 -25.834 -23.004 1.00 44.22 177 ARG A O 1
ATOM 1381 N N . THR A 1 178 ? 27.705 -26.619 -23.912 1.00 59.16 178 THR A N 1
ATOM 1382 C CA . THR A 1 178 ? 28.577 -26.416 -22.749 1.00 59.16 178 THR A CA 1
ATOM 1383 C C . THR A 1 178 ? 29.102 -24.971 -22.734 1.00 59.16 178 THR A C 1
ATOM 1385 O O . THR A 1 178 ? 29.350 -24.400 -23.802 1.00 59.16 178 THR A O 1
ATOM 1388 N N . PRO A 1 179 ? 29.289 -24.343 -21.560 1.00 54.56 179 PRO A N 1
ATOM 1389 C CA . PRO A 1 179 ? 29.899 -23.023 -21.481 1.00 54.56 179 PRO A CA 1
ATOM 1390 C C . PRO A 1 179 ? 31.428 -23.142 -21.557 1.00 54.56 179 PRO A C 1
ATOM 1392 O O . PRO A 1 179 ? 32.074 -23.718 -20.681 1.00 54.56 179 PRO A O 1
ATOM 1395 N N . LYS A 1 180 ? 32.019 -22.582 -22.619 1.00 45.97 180 LYS A N 1
ATOM 1396 C CA . LYS A 1 180 ? 33.467 -22.360 -22.719 1.00 45.97 180 LYS A CA 1
ATOM 1397 C C . LYS A 1 180 ? 33.881 -21.254 -21.743 1.00 45.97 180 LYS A C 1
ATOM 1399 O O . LYS A 1 180 ? 33.411 -20.125 -21.846 1.00 45.97 180 LYS A O 1
ATOM 1404 N N . LYS A 1 181 ? 34.804 -21.599 -20.840 1.00 48.12 181 LYS A N 1
ATOM 1405 C CA . LYS A 1 181 ? 35.650 -20.684 -20.061 1.00 48.12 181 LYS A CA 1
ATOM 1406 C C . LYS A 1 181 ? 36.350 -19.697 -21.004 1.00 48.12 181 LYS A C 1
ATOM 1408 O O . LYS A 1 181 ? 37.161 -20.117 -21.825 1.00 48.12 181 LYS A O 1
ATOM 1413 N N . SER A 1 182 ? 36.090 -18.403 -20.855 1.00 46.12 182 SER A N 1
ATOM 1414 C CA . SER A 1 182 ? 36.948 -17.344 -21.391 1.00 46.12 182 SER A CA 1
ATOM 1415 C C . SER A 1 182 ? 37.791 -16.781 -20.251 1.00 46.12 182 SER A C 1
ATOM 1417 O O . SER A 1 182 ? 37.297 -16.025 -19.416 1.00 46.12 182 SER A O 1
ATOM 1419 N N . GLY A 1 183 ? 39.057 -17.198 -20.205 1.00 39.41 183 GLY A N 1
ATOM 1420 C CA . GLY A 1 183 ? 40.084 -16.557 -19.395 1.00 39.41 183 GLY A CA 1
ATOM 1421 C C . GLY A 1 183 ? 40.411 -15.181 -19.968 1.00 39.41 183 GLY A C 1
ATOM 1422 O O . GLY A 1 183 ? 40.681 -15.046 -21.160 1.00 39.41 183 GLY A O 1
ATOM 1423 N N . ILE A 1 184 ? 40.368 -14.164 -19.113 1.00 44.91 184 ILE A N 1
ATOM 1424 C CA . ILE A 1 184 ? 40.812 -12.809 -19.424 1.00 44.91 184 ILE A CA 1
ATOM 1425 C C . ILE A 1 184 ? 42.335 -12.798 -19.269 1.00 44.91 184 ILE A C 1
ATOM 1427 O O . ILE A 1 184 ? 42.853 -12.917 -18.160 1.00 44.91 184 ILE A O 1
ATOM 1431 N N . ARG A 1 185 ? 43.052 -12.707 -20.395 1.00 41.19 185 ARG A N 1
ATOM 1432 C CA . ARG A 1 185 ? 44.487 -12.408 -20.424 1.00 41.19 185 ARG A CA 1
ATOM 1433 C C . ARG A 1 185 ? 44.694 -10.899 -20.351 1.00 41.19 185 ARG A C 1
ATOM 1435 O O . ARG A 1 185 ? 44.136 -10.140 -21.137 1.00 41.19 185 ARG A O 1
ATOM 1442 N N . VAL A 1 186 ? 45.538 -10.525 -19.403 1.00 43.25 186 VAL A N 1
ATOM 1443 C CA . VAL A 1 186 ? 46.210 -9.237 -19.234 1.00 43.25 186 VAL A CA 1
ATOM 1444 C C . VAL A 1 186 ? 47.300 -9.100 -20.301 1.00 43.25 186 VAL A C 1
ATOM 1446 O O . VAL A 1 186 ? 48.008 -10.079 -20.528 1.00 43.25 186 VAL A O 1
ATOM 1449 N N . SER A 1 187 ? 47.430 -7.925 -20.929 1.00 37.94 187 SER A N 1
ATOM 1450 C CA . SER A 1 187 ? 48.647 -7.325 -21.541 1.00 37.94 187 SER A CA 1
ATOM 1451 C C . SER A 1 187 ? 48.216 -6.013 -22.222 1.00 37.94 187 SER A C 1
ATOM 1453 O O . SER A 1 187 ? 47.407 -6.042 -23.142 1.00 37.94 187 SER A O 1
ATOM 1455 N N . SER A 1 188 ? 48.472 -4.831 -21.653 1.00 41.81 188 SER A N 1
ATOM 1456 C CA . SER A 1 188 ? 49.677 -4.005 -21.859 1.00 41.81 188 SER A CA 1
ATOM 1457 C C . SER A 1 188 ? 50.058 -3.798 -23.332 1.00 41.81 188 SER A C 1
ATOM 1459 O O . SER A 1 188 ? 50.549 -4.728 -23.965 1.00 41.81 188 SER A O 1
ATOM 1461 N N . LEU A 1 189 ? 49.896 -2.566 -23.829 1.00 38.94 189 LEU A N 1
ATOM 1462 C CA . LEU A 1 189 ? 50.948 -1.710 -24.413 1.00 38.94 189 LEU A CA 1
ATOM 1463 C C . LEU A 1 189 ? 50.322 -0.595 -25.273 1.00 38.94 189 LEU A C 1
ATOM 1465 O O . LEU A 1 189 ? 49.570 -0.838 -26.213 1.00 38.94 189 LEU A O 1
ATOM 1469 N N . SER A 1 190 ? 50.666 0.641 -24.914 1.00 43.22 190 SER A N 1
ATOM 1470 C CA . SER A 1 190 ? 50.520 1.876 -25.695 1.00 43.22 190 SER A CA 1
ATOM 1471 C C . SER A 1 190 ? 51.290 1.786 -27.030 1.00 43.22 190 SER A C 1
ATOM 1473 O O . SER A 1 190 ? 52.182 0.942 -27.143 1.00 43.22 190 SER A O 1
ATOM 1475 N N . PRO A 1 191 ? 51.046 2.676 -28.021 1.00 52.88 191 PRO A N 1
ATOM 1476 C CA . PRO A 1 191 ? 51.785 3.949 -28.001 1.00 52.88 191 PRO A CA 1
ATOM 1477 C C . PRO A 1 191 ? 51.096 5.182 -28.639 1.00 52.88 191 PRO A C 1
ATOM 1479 O O . PRO A 1 191 ? 50.298 5.095 -29.566 1.00 52.88 191 PRO A O 1
ATOM 1482 N N . SER A 1 192 ? 51.523 6.347 -28.138 1.00 39.69 192 SER A N 1
ATOM 1483 C CA . SER A 1 192 ? 51.756 7.635 -28.817 1.00 39.69 192 SER A CA 1
ATOM 1484 C C . SER A 1 192 ? 50.869 8.075 -29.989 1.00 39.69 192 SER A C 1
ATOM 1486 O O . SER A 1 192 ? 51.056 7.639 -31.123 1.00 39.69 192 SER A O 1
ATOM 1488 N N . ARG A 1 193 ? 50.115 9.166 -29.779 1.00 43.59 193 ARG A N 1
ATOM 1489 C CA . ARG A 1 193 ? 49.930 10.199 -30.813 1.00 43.59 193 ARG A CA 1
ATOM 1490 C C . ARG A 1 193 ? 50.092 11.608 -30.247 1.00 43.59 193 ARG A C 1
ATOM 1492 O O . ARG A 1 193 ? 49.476 11.985 -29.258 1.00 43.59 193 ARG A O 1
ATOM 1499 N N . LYS A 1 194 ? 50.988 12.335 -30.912 1.00 39.72 194 LYS A N 1
ATOM 1500 C CA . LYS A 1 194 ? 51.447 13.698 -30.661 1.00 39.72 194 LYS A CA 1
ATOM 1501 C C . LYS A 1 194 ? 50.441 14.741 -31.175 1.00 39.72 194 LYS A C 1
ATOM 1503 O O . LYS A 1 194 ? 49.836 14.551 -32.223 1.00 39.72 194 LYS A O 1
ATOM 1508 N N . THR A 1 195 ? 50.394 15.853 -30.435 1.00 42.41 195 THR A N 1
ATOM 1509 C CA . THR A 1 195 ? 50.261 17.260 -30.870 1.00 42.41 195 THR A CA 1
ATOM 1510 C C . THR A 1 195 ? 49.060 17.688 -31.722 1.00 42.41 195 THR A C 1
ATOM 1512 O O . THR A 1 195 ? 49.029 17.443 -32.924 1.00 42.41 195 THR A O 1
ATOM 1515 N N . ARG A 1 196 ? 48.235 18.583 -31.162 1.00 37.69 196 ARG A N 1
ATOM 1516 C CA . ARG A 1 196 ? 48.130 19.947 -31.705 1.00 37.69 196 ARG A CA 1
ATOM 1517 C C . ARG A 1 196 ? 47.726 20.932 -30.609 1.00 37.69 196 ARG A C 1
ATOM 1519 O O . ARG A 1 196 ? 46.716 20.761 -29.938 1.00 37.69 196 ARG A O 1
ATOM 1526 N N . ILE A 1 197 ? 48.608 21.901 -30.415 1.00 42.12 197 ILE A N 1
ATOM 1527 C CA . ILE A 1 197 ? 48.468 23.074 -29.564 1.00 42.12 197 ILE A CA 1
ATOM 1528 C C . ILE A 1 197 ? 47.678 24.092 -30.388 1.00 42.12 197 ILE A C 1
ATOM 1530 O O . ILE A 1 197 ? 48.117 24.414 -31.489 1.00 42.12 197 ILE A O 1
ATOM 1534 N N . ASP A 1 198 ? 46.560 24.589 -29.862 1.00 41.94 198 ASP A N 1
ATOM 1535 C CA . ASP A 1 198 ? 45.961 25.840 -30.326 1.00 41.94 198 ASP A CA 1
ATOM 1536 C C . ASP A 1 198 ? 46.148 26.895 -29.237 1.00 41.94 198 ASP A C 1
ATOM 1538 O O . ASP A 1 198 ? 45.599 26.825 -28.135 1.00 41.94 198 ASP A O 1
ATOM 1542 N N . THR A 1 199 ? 47.019 27.845 -29.551 1.00 50.06 199 THR A N 1
ATOM 1543 C CA . THR A 1 199 ? 47.238 29.086 -28.818 1.00 50.06 199 THR A CA 1
ATOM 1544 C C . THR A 1 199 ? 46.181 30.118 -29.200 1.00 50.06 199 THR A C 1
ATOM 1546 O O . THR A 1 199 ? 45.791 30.190 -30.359 1.00 50.06 199 THR A O 1
ATOM 1549 N N . ASN A 1 200 ? 45.880 31.008 -28.249 1.00 40.00 200 ASN A N 1
ATOM 1550 C CA . ASN A 1 200 ? 45.187 32.299 -28.379 1.00 40.00 200 ASN A CA 1
ATOM 1551 C C . ASN A 1 200 ? 43.686 32.329 -28.062 1.00 40.00 200 ASN A C 1
ATOM 1553 O O . ASN A 1 200 ? 42.844 32.295 -28.952 1.00 40.00 200 ASN A O 1
ATOM 1557 N N . ARG A 1 201 ? 43.369 32.697 -26.812 1.00 39.06 201 ARG A N 1
ATOM 1558 C CA . ARG A 1 201 ? 42.621 33.947 -26.601 1.00 39.06 201 ARG A CA 1
ATOM 1559 C C . ARG A 1 201 ? 42.916 34.564 -25.234 1.00 39.06 201 ARG A C 1
ATOM 1561 O O . ARG A 1 201 ? 42.645 33.977 -24.194 1.00 39.06 201 ARG A O 1
ATOM 1568 N N . ARG A 1 202 ? 43.530 35.747 -25.284 1.00 45.28 202 ARG A N 1
ATOM 1569 C CA . ARG A 1 202 ? 43.771 36.666 -24.168 1.00 45.28 202 ARG A CA 1
ATOM 1570 C C . ARG A 1 202 ? 42.517 37.490 -23.857 1.00 45.28 202 ARG A C 1
ATOM 1572 O O . ARG A 1 202 ? 41.620 37.589 -24.690 1.00 45.28 202 ARG A O 1
ATOM 1579 N N . HIS A 1 203 ? 42.631 38.165 -22.711 1.00 45.00 203 HIS A N 1
ATOM 1580 C CA . HIS A 1 203 ? 41.847 39.266 -22.140 1.00 45.00 203 HIS A CA 1
ATOM 1581 C C . HIS A 1 203 ? 40.799 38.820 -21.120 1.00 45.00 203 HIS A C 1
ATOM 1583 O O . HIS A 1 203 ? 39.985 37.962 -21.415 1.00 45.00 203 HIS A O 1
ATOM 1589 N N . SER A 1 204 ? 40.700 39.358 -19.908 1.00 38.06 204 SER A N 1
ATOM 1590 C CA . SER A 1 204 ? 41.498 40.273 -19.080 1.00 38.06 204 SER A CA 1
ATOM 1591 C C . SER A 1 204 ? 40.766 40.276 -17.732 1.00 38.06 204 SER A C 1
ATOM 1593 O O . SER A 1 204 ? 39.539 40.359 -17.744 1.00 38.06 204 SER A O 1
ATOM 1595 N N . SER A 1 205 ? 41.470 40.226 -16.600 1.00 44.69 205 SER A N 1
ATOM 1596 C CA . SER A 1 205 ? 41.285 41.146 -15.454 1.00 44.69 205 SER A CA 1
ATOM 1597 C C . SER A 1 205 ? 41.812 40.564 -14.141 1.00 44.69 205 SER A C 1
ATOM 1599 O O . SER A 1 205 ? 41.881 39.342 -13.995 1.00 44.69 205 SER A O 1
ATOM 1601 N N . PRO A 1 206 ? 42.259 41.428 -13.212 1.00 56.03 206 PRO A N 1
ATOM 1602 C CA . PRO A 1 206 ? 43.394 41.090 -12.380 1.00 56.03 206 PRO A CA 1
ATOM 1603 C C . PRO A 1 206 ? 43.076 41.152 -10.877 1.00 56.03 206 PRO A C 1
ATOM 1605 O O . PRO A 1 206 ? 42.075 41.717 -10.454 1.00 56.03 206 PRO A O 1
ATOM 1608 N N . LEU A 1 207 ? 44.047 40.660 -10.100 1.00 40.78 207 LEU A N 1
ATOM 1609 C CA . LEU A 1 207 ? 44.271 40.928 -8.674 1.00 40.78 207 LEU A CA 1
ATOM 1610 C C . LEU A 1 207 ? 43.251 40.308 -7.697 1.00 40.78 207 LEU A C 1
ATOM 1612 O O . LEU A 1 207 ? 42.067 40.229 -7.958 1.00 40.78 207 LEU A O 1
ATOM 1616 N N . ARG A 1 208 ? 43.576 39.907 -6.471 1.00 41.72 208 ARG A N 1
ATOM 1617 C CA . ARG A 1 208 ? 44.811 39.654 -5.715 1.00 41.72 208 ARG A CA 1
ATOM 1618 C C . ARG A 1 208 ? 44.286 39.454 -4.293 1.00 41.72 208 ARG A C 1
ATOM 1620 O O . ARG A 1 208 ? 43.854 40.427 -3.692 1.00 41.72 208 ARG A O 1
ATOM 1627 N N . ARG A 1 209 ? 44.351 38.248 -3.731 1.00 42.09 209 ARG A N 1
ATOM 1628 C CA . ARG A 1 209 ? 44.766 38.057 -2.329 1.00 42.09 209 ARG A CA 1
ATOM 1629 C C . ARG A 1 209 ? 44.914 36.579 -2.010 1.00 42.09 209 ARG A C 1
ATOM 1631 O O . ARG A 1 209 ? 43.961 35.813 -1.968 1.00 42.09 209 ARG A O 1
ATOM 1638 N N . GLN A 1 210 ? 46.177 36.234 -1.816 1.00 42.69 210 GLN A N 1
ATOM 1639 C CA . GLN A 1 210 ? 46.650 35.027 -1.173 1.00 42.69 210 GLN A CA 1
ATOM 1640 C C . GLN A 1 210 ? 46.108 34.972 0.256 1.00 42.69 210 GLN A C 1
ATOM 1642 O O . GLN A 1 210 ? 46.205 35.967 0.975 1.00 42.69 210 GLN A O 1
ATOM 1647 N N . VAL A 1 211 ? 45.652 33.798 0.686 1.00 43.78 211 VAL A N 1
ATOM 1648 C CA . VAL A 1 211 ? 45.821 33.392 2.081 1.00 43.78 211 VAL A CA 1
ATOM 1649 C C . VAL A 1 211 ? 46.369 31.968 2.106 1.00 43.78 211 VAL A C 1
ATOM 1651 O O . VAL A 1 211 ? 45.864 31.049 1.465 1.00 43.78 211 VAL A O 1
ATOM 1654 N N . SER A 1 212 ? 47.495 31.883 2.791 1.00 45.03 212 SER A N 1
ATOM 1655 C CA . SER A 1 212 ? 48.432 30.796 3.029 1.00 45.03 212 SER A CA 1
ATOM 1656 C C . SER A 1 212 ? 47.770 29.521 3.569 1.00 45.03 212 SER A C 1
ATOM 1658 O O . SER A 1 212 ? 46.896 29.580 4.425 1.00 45.03 212 SER A O 1
ATOM 1660 N N . ARG A 1 213 ? 48.127 28.358 3.004 1.00 39.00 213 ARG A N 1
ATOM 1661 C CA . ARG A 1 213 ? 48.941 27.288 3.637 1.00 39.00 213 ARG A CA 1
ATOM 1662 C C . ARG A 1 213 ? 48.464 26.918 5.050 1.00 39.00 213 ARG A C 1
ATOM 1664 O O . ARG A 1 213 ? 48.694 27.646 6.003 1.00 39.00 213 ARG A O 1
ATOM 1671 N N . LEU A 1 214 ? 47.702 25.832 5.174 1.00 39.69 214 LEU A N 1
ATOM 1672 C CA . LEU A 1 214 ? 48.211 24.474 5.448 1.00 39.69 214 LEU A CA 1
ATOM 1673 C C . LEU A 1 214 ? 49.044 24.404 6.736 1.00 39.69 214 LEU A C 1
ATOM 1675 O O . LEU A 1 214 ? 50.264 24.516 6.697 1.00 39.69 214 LEU A O 1
ATOM 1679 N N . ASN A 1 215 ? 48.366 24.127 7.851 1.00 40.84 215 ASN A N 1
ATOM 1680 C CA . ASN A 1 215 ? 48.968 23.494 9.018 1.00 40.84 215 ASN A CA 1
ATOM 1681 C C . ASN A 1 215 ? 48.534 22.026 9.041 1.00 40.84 215 ASN A C 1
ATOM 1683 O O . ASN A 1 215 ? 47.394 21.702 9.366 1.00 40.84 215 ASN A O 1
ATOM 1687 N N . ALA A 1 216 ? 49.466 21.151 8.675 1.00 44.47 216 ALA A N 1
ATOM 1688 C CA . ALA A 1 216 ? 49.410 19.729 8.956 1.00 44.47 216 ALA A CA 1
ATOM 1689 C C . ALA A 1 216 ? 50.129 19.485 10.290 1.00 44.47 216 ALA A C 1
ATOM 1691 O O . ALA A 1 216 ? 51.341 19.667 10.383 1.00 44.47 216 ALA A O 1
ATOM 1692 N N . LYS A 1 217 ? 49.389 19.066 11.319 1.00 41.69 217 LYS A N 1
ATOM 1693 C CA . LYS A 1 217 ? 49.940 18.413 12.512 1.00 41.69 217 LYS A CA 1
ATOM 1694 C C . LYS A 1 217 ? 49.074 17.202 12.854 1.00 41.69 217 LYS A C 1
ATOM 1696 O O . LYS A 1 217 ? 47.965 17.324 13.354 1.00 41.69 217 LYS A O 1
ATOM 1701 N N . LEU A 1 218 ? 49.609 16.060 12.429 1.00 43.78 218 LEU A N 1
ATOM 1702 C CA . LEU A 1 218 ? 49.668 14.756 13.089 1.00 43.78 218 LEU A CA 1
ATOM 1703 C C . LEU A 1 218 ? 48.716 14.525 14.272 1.00 43.78 218 LEU A C 1
ATOM 1705 O O . LEU A 1 218 ? 48.838 15.163 15.313 1.00 43.78 218 LEU A O 1
ATOM 1709 N N . ASN A 1 219 ? 47.876 13.497 14.138 1.00 45.88 219 ASN A N 1
ATOM 1710 C CA . ASN A 1 219 ? 47.314 12.768 15.269 1.00 45.88 219 ASN A CA 1
ATOM 1711 C C . ASN A 1 219 ? 47.008 11.320 14.832 1.00 45.88 219 ASN A C 1
ATOM 1713 O O . ASN A 1 219 ? 46.111 11.132 14.008 1.00 45.88 219 ASN A O 1
ATOM 1717 N N . PRO A 1 220 ? 47.714 10.286 15.326 1.00 49.66 220 PRO A N 1
ATOM 1718 C CA . PRO A 1 220 ? 47.255 8.914 15.220 1.00 49.66 220 PRO A CA 1
ATOM 1719 C C . PRO A 1 220 ? 46.663 8.504 16.570 1.00 49.66 220 PRO A C 1
ATOM 1721 O O . PRO A 1 220 ? 47.380 8.292 17.544 1.00 49.66 220 PRO A O 1
ATOM 1724 N N . ARG A 1 221 ? 45.337 8.380 16.633 1.00 40.34 221 ARG A N 1
ATOM 1725 C CA . ARG A 1 221 ? 44.677 7.643 17.712 1.00 40.34 221 ARG A CA 1
ATOM 1726 C C . ARG A 1 221 ? 43.899 6.502 17.081 1.00 40.34 221 ARG A C 1
ATOM 1728 O O . ARG A 1 221 ? 42.804 6.675 16.555 1.00 40.34 221 ARG A O 1
ATOM 1735 N N . SER A 1 222 ? 44.552 5.349 17.080 1.00 45.34 222 SER A N 1
ATOM 1736 C CA . SER A 1 222 ? 43.961 4.038 16.870 1.00 45.34 222 SER A CA 1
ATOM 1737 C C . SER A 1 222 ? 42.824 3.836 17.869 1.00 45.34 222 SER A C 1
ATOM 1739 O O . SER A 1 222 ? 43.074 3.747 19.069 1.00 45.34 222 SER A O 1
ATOM 1741 N N . HIS A 1 223 ? 41.594 3.761 17.370 1.00 41.00 223 HIS A N 1
ATOM 1742 C CA . HIS A 1 223 ? 40.494 3.139 18.091 1.00 41.00 223 HIS A CA 1
ATOM 1743 C C . HIS A 1 223 ? 39.953 1.991 17.246 1.00 41.00 223 HIS A C 1
ATOM 1745 O O . HIS A 1 223 ? 39.599 2.159 16.079 1.00 41.00 223 HIS A O 1
ATOM 1751 N N . GLU A 1 224 ? 39.999 0.825 17.879 1.00 39.28 224 GLU A N 1
ATOM 1752 C CA . GLU A 1 224 ? 39.442 -0.470 17.520 1.00 39.28 224 GLU A CA 1
ATOM 1753 C C . GLU A 1 224 ? 38.242 -0.443 16.572 1.00 39.28 224 GLU A C 1
ATOM 1755 O O . GLU A 1 224 ? 37.201 0.158 16.838 1.00 39.28 224 GLU A O 1
ATOM 1760 N N . MET A 1 225 ? 38.368 -1.224 15.501 1.00 38.06 225 MET A N 1
ATOM 1761 C CA . MET A 1 225 ? 37.232 -1.713 14.738 1.00 38.06 225 MET A CA 1
ATOM 1762 C C . MET A 1 225 ? 36.508 -2.793 15.545 1.00 38.06 225 MET A C 1
ATOM 1764 O O . MET A 1 225 ? 36.837 -3.977 15.450 1.00 38.06 225 MET A O 1
ATOM 1768 N N . SER A 1 226 ? 35.493 -2.400 16.310 1.00 41.03 226 SER A N 1
ATOM 1769 C CA . SER A 1 226 ? 34.479 -3.341 16.768 1.00 41.03 226 SER A CA 1
ATOM 1770 C C . SER A 1 226 ? 33.590 -3.725 15.580 1.00 41.03 226 SER A C 1
ATOM 1772 O O . SER A 1 226 ? 32.901 -2.908 14.966 1.00 41.03 226 SER A O 1
ATOM 1774 N N . LYS A 1 227 ? 33.662 -5.005 15.210 1.00 41.16 227 LYS A N 1
ATOM 1775 C CA . LYS A 1 227 ? 32.735 -5.660 14.289 1.00 41.16 227 LYS A CA 1
ATOM 1776 C C . LYS A 1 227 ? 31.346 -5.617 14.924 1.00 41.16 227 LYS A C 1
ATOM 1778 O O . LYS A 1 227 ? 31.096 -6.321 15.895 1.00 41.16 227 LYS A O 1
ATOM 1783 N N . ILE A 1 228 ? 30.460 -4.781 14.394 1.00 39.81 228 ILE A N 1
ATOM 1784 C CA . ILE A 1 228 ? 29.034 -4.854 14.708 1.00 39.81 228 ILE A CA 1
ATOM 1785 C C . ILE A 1 228 ? 28.420 -5.837 13.716 1.00 39.81 228 ILE A C 1
ATOM 1787 O O . ILE A 1 228 ? 28.200 -5.512 12.545 1.00 39.81 228 ILE A O 1
ATOM 1791 N N . ASP A 1 229 ? 28.179 -7.053 14.197 1.00 41.41 229 ASP A N 1
ATOM 1792 C CA . ASP A 1 229 ? 27.298 -8.015 13.551 1.00 41.41 229 ASP A CA 1
ATOM 1793 C C . ASP A 1 229 ? 25.920 -7.377 13.344 1.00 41.41 229 ASP A C 1
ATOM 1795 O O . ASP A 1 229 ? 25.275 -6.885 14.269 1.00 41.41 229 ASP A O 1
ATOM 1799 N N . SER A 1 230 ? 25.490 -7.338 12.087 1.00 51.25 230 SER A N 1
ATOM 1800 C CA . SER A 1 230 ? 24.196 -6.802 11.679 1.00 51.25 230 SER A CA 1
ATOM 1801 C C . SER A 1 230 ? 23.149 -7.917 11.665 1.00 51.25 230 SER A C 1
ATOM 1803 O O . SER A 1 230 ? 23.239 -8.787 10.793 1.00 51.25 230 SER A O 1
ATOM 1805 N N . PRO A 1 231 ? 22.086 -7.884 12.488 1.00 51.22 231 PRO A N 1
ATOM 1806 C CA . PRO A 1 231 ? 20.884 -8.629 12.174 1.00 51.22 231 PRO A CA 1
ATOM 1807 C C . PRO A 1 231 ? 20.013 -7.771 11.249 1.00 51.22 231 PRO A C 1
ATOM 1809 O O . PRO A 1 231 ? 19.396 -6.785 11.650 1.00 51.22 231 PRO A O 1
ATOM 1812 N N . LYS A 1 232 ? 19.958 -8.157 9.970 1.00 51.50 232 LYS A N 1
ATOM 1813 C CA . LYS A 1 232 ? 18.923 -7.701 9.036 1.00 51.50 232 LYS A CA 1
ATOM 1814 C C . LYS A 1 232 ? 17.575 -8.261 9.497 1.00 51.50 232 LYS A C 1
ATOM 1816 O O . LYS A 1 232 ? 17.199 -9.360 9.106 1.00 51.50 232 LYS A O 1
ATOM 1821 N N . GLN A 1 233 ? 16.834 -7.495 10.288 1.00 41.16 233 GLN A N 1
ATOM 1822 C CA . GLN A 1 233 ? 15.388 -7.659 10.412 1.00 41.16 233 GLN A CA 1
ATOM 1823 C C . GLN A 1 233 ? 14.708 -6.376 9.944 1.00 41.16 233 GLN A C 1
ATOM 1825 O O . GLN A 1 233 ? 14.431 -5.460 10.712 1.00 41.16 233 GLN A O 1
ATOM 1830 N N . VAL A 1 234 ? 14.432 -6.322 8.640 1.00 43.06 234 VAL A N 1
ATOM 1831 C CA . VAL A 1 234 ? 13.377 -5.461 8.102 1.00 43.06 234 VAL A CA 1
ATOM 1832 C C . VAL A 1 234 ? 12.065 -6.117 8.523 1.00 43.06 234 VAL A C 1
ATOM 1834 O O . VAL A 1 234 ? 11.542 -6.990 7.832 1.00 43.06 234 VAL A O 1
ATOM 1837 N N . VAL A 1 235 ? 11.574 -5.775 9.714 1.00 39.19 235 VAL A N 1
ATOM 1838 C CA . VAL A 1 235 ? 10.237 -6.190 10.135 1.00 39.19 235 VAL A CA 1
ATOM 1839 C C . VAL A 1 235 ? 9.248 -5.376 9.308 1.00 39.19 235 VAL A C 1
ATOM 1841 O O . VAL A 1 235 ? 9.121 -4.164 9.462 1.00 39.19 235 VAL A O 1
ATOM 1844 N N . SER A 1 236 ? 8.582 -6.072 8.391 1.00 46.53 236 SER A N 1
ATOM 1845 C CA . SER A 1 236 ? 7.398 -5.634 7.655 1.00 46.53 236 SER A CA 1
ATOM 1846 C C . SER A 1 236 ? 6.262 -5.329 8.643 1.00 46.53 236 SER A C 1
ATOM 1848 O O . SER A 1 236 ? 5.377 -6.156 8.866 1.00 46.53 236 SER A O 1
ATOM 1850 N N . ILE A 1 237 ? 6.294 -4.152 9.263 1.00 48.41 237 ILE A N 1
ATOM 1851 C CA . ILE A 1 237 ? 5.164 -3.596 10.010 1.00 48.41 237 ILE A CA 1
ATOM 1852 C C . ILE A 1 237 ? 4.320 -2.809 8.999 1.00 48.41 237 ILE A C 1
ATOM 1854 O O . ILE A 1 237 ? 4.866 -2.026 8.227 1.00 48.41 237 ILE A O 1
ATOM 1858 N N . TYR A 1 238 ? 3.008 -3.049 9.016 1.00 46.66 238 TYR A N 1
ATOM 1859 C CA . TYR A 1 238 ? 1.974 -2.621 8.060 1.00 46.66 238 TYR A CA 1
ATOM 1860 C C . TYR A 1 238 ? 1.797 -3.540 6.843 1.00 46.66 238 TYR A C 1
ATOM 1862 O O . TYR A 1 238 ? 2.119 -3.206 5.703 1.00 46.66 238 TYR A O 1
ATOM 1870 N N . LYS A 1 239 ? 1.167 -4.699 7.093 1.00 39.97 239 LYS A N 1
ATOM 1871 C CA . LYS A 1 239 ? 0.266 -5.296 6.100 1.00 39.97 239 LYS A CA 1
ATOM 1872 C C . LYS A 1 239 ? -0.796 -4.241 5.791 1.00 39.97 239 LYS A C 1
ATOM 1874 O O . LYS A 1 239 ? -1.489 -3.776 6.690 1.00 39.97 239 LYS A O 1
ATOM 1879 N N . GLY A 1 240 ? -0.829 -3.792 4.542 1.00 45.16 240 GLY A N 1
ATOM 1880 C CA . GLY A 1 240 ? -1.849 -2.879 4.056 1.00 45.16 240 GLY A CA 1
ATOM 1881 C C . GLY A 1 240 ? -3.182 -3.606 4.006 1.00 45.16 240 GLY A C 1
ATOM 1882 O O . GLY A 1 240 ? -3.487 -4.251 3.004 1.00 45.16 240 GLY A O 1
ATOM 1883 N N . ASP A 1 241 ? -3.958 -3.489 5.077 1.00 39.81 241 ASP A N 1
ATOM 1884 C CA . ASP A 1 241 ? -5.368 -3.835 5.043 1.00 39.81 241 ASP A CA 1
ATOM 1885 C C . ASP A 1 241 ? -6.086 -2.819 4.146 1.00 39.81 241 ASP A C 1
ATOM 1887 O O . ASP A 1 241 ? -6.230 -1.635 4.448 1.00 39.81 241 ASP A O 1
ATOM 1891 N N . ALA A 1 242 ? -6.395 -3.312 2.950 1.00 46.03 242 ALA A N 1
ATOM 1892 C CA . ALA A 1 242 ? -7.467 -2.935 2.042 1.00 46.03 242 ALA A CA 1
ATOM 1893 C C . ALA A 1 242 ? -8.248 -1.640 2.365 1.00 46.03 242 ALA A C 1
ATOM 1895 O O . ALA A 1 242 ? -9.405 -1.666 2.777 1.00 46.03 242 ALA A O 1
ATOM 1896 N N . LEU A 1 243 ? -7.678 -0.487 2.009 1.00 46.66 243 LEU A N 1
ATOM 1897 C CA . LEU A 1 243 ? -8.453 0.731 1.762 1.00 46.66 243 LEU A CA 1
ATOM 1898 C C . LEU A 1 243 ? -9.109 0.642 0.378 1.00 46.66 243 LEU A C 1
ATOM 1900 O O . LEU A 1 243 ? -8.570 1.151 -0.600 1.00 46.66 243 LEU A O 1
ATOM 1904 N N . ASN A 1 244 ? -10.246 -0.048 0.282 1.00 49.50 244 ASN A N 1
ATOM 1905 C CA . ASN A 1 244 ? -11.196 0.090 -0.832 1.00 49.50 244 ASN A CA 1
ATOM 1906 C C . ASN A 1 244 ? -12.608 -0.371 -0.428 1.00 49.50 244 ASN A C 1
ATOM 1908 O O . ASN A 1 244 ? -13.299 -1.049 -1.186 1.00 49.50 244 ASN A O 1
ATOM 1912 N N . SER A 1 245 ? -13.046 0.017 0.769 1.00 44.12 245 SER A N 1
ATOM 1913 C CA . SER A 1 245 ? -14.417 -0.186 1.228 1.00 44.12 245 SER A CA 1
ATOM 1914 C C . SER A 1 245 ? -15.021 1.160 1.625 1.00 44.12 245 SER A C 1
ATOM 1916 O O . SER A 1 245 ? -14.505 1.859 2.489 1.00 44.12 245 SER A O 1
ATOM 1918 N N . VAL A 1 246 ? -16.081 1.508 0.899 1.00 42.47 246 VAL A N 1
ATOM 1919 C CA . VAL A 1 246 ? -17.062 2.572 1.130 1.00 42.47 246 VAL A CA 1
ATOM 1920 C C . VAL A 1 246 ? -16.530 4.010 1.176 1.00 42.47 246 VAL A C 1
ATOM 1922 O O . VAL A 1 246 ? -15.955 4.514 2.135 1.00 42.47 246 VAL A O 1
ATOM 1925 N N . ARG A 1 247 ? -16.864 4.730 0.101 1.00 46.16 247 ARG A N 1
ATOM 1926 C CA . ARG A 1 247 ? -16.879 6.192 -0.018 1.00 46.16 247 ARG A CA 1
ATOM 1927 C C . ARG A 1 247 ? -18.009 6.778 0.843 1.00 46.16 247 ARG A C 1
ATOM 1929 O O . ARG A 1 247 ? -18.805 7.577 0.360 1.00 46.16 247 ARG A O 1
ATOM 1936 N N . GLU A 1 248 ? -18.085 6.375 2.105 1.00 46.69 248 GLU A N 1
ATOM 1937 C CA . GLU A 1 248 ? -18.825 7.097 3.123 1.00 46.69 248 GLU A CA 1
ATOM 1938 C C . GLU A 1 248 ? -17.962 8.329 3.376 1.00 46.69 248 GLU A C 1
ATOM 1940 O O . GLU A 1 248 ? -16.829 8.229 3.850 1.00 46.69 248 GLU A O 1
ATOM 1945 N N . LYS A 1 249 ? -18.449 9.515 3.011 1.00 49.75 249 LYS A N 1
ATOM 1946 C CA . LYS A 1 249 ? -17.861 10.772 3.479 1.00 49.75 249 LYS A CA 1
ATOM 1947 C C . LYS A 1 249 ? -18.155 10.893 4.975 1.00 49.75 249 LYS A C 1
ATOM 1949 O O . LYS A 1 249 ? -18.828 11.833 5.393 1.00 49.75 249 LYS A O 1
ATOM 1954 N N . LYS A 1 250 ? -17.654 9.955 5.787 1.00 46.62 250 LYS A N 1
ATOM 1955 C CA . LYS A 1 250 ? -17.394 10.207 7.193 1.00 46.62 250 LYS A CA 1
ATOM 1956 C C . LYS A 1 250 ? -16.448 11.389 7.138 1.00 46.62 250 LYS A C 1
ATOM 1958 O O . LYS A 1 250 ? -15.298 11.255 6.712 1.00 46.62 250 LYS A O 1
ATOM 1963 N N . ARG A 1 251 ? -17.002 12.585 7.365 1.00 48.97 251 ARG A N 1
ATOM 1964 C CA . ARG A 1 251 ? -16.212 13.797 7.514 1.00 48.97 251 ARG A CA 1
ATOM 1965 C C . ARG A 1 251 ? -15.079 13.363 8.429 1.00 48.97 251 ARG A C 1
ATOM 1967 O O . ARG A 1 251 ? -15.334 12.771 9.476 1.00 48.97 251 ARG A O 1
ATOM 1974 N N . ILE A 1 252 ? -13.848 13.564 7.980 1.00 55.12 252 ILE A N 1
ATOM 1975 C CA . ILE A 1 252 ? -12.665 13.548 8.833 1.00 55.12 252 ILE A CA 1
ATOM 1976 C C . ILE A 1 252 ? -12.878 14.740 9.780 1.00 55.12 252 ILE A C 1
ATOM 1978 O O . ILE A 1 252 ? -12.246 15.775 9.615 1.00 55.12 252 ILE A O 1
ATOM 1982 N N . SER A 1 253 ? -13.920 14.694 10.613 1.00 51.50 253 SER A N 1
ATOM 1983 C CA . SER A 1 253 ? -14.392 15.849 11.359 1.00 51.50 253 SER A CA 1
ATOM 1984 C C . SER A 1 253 ? -13.412 16.129 12.471 1.00 51.50 253 SER A C 1
ATOM 1986 O O . SER A 1 253 ? -13.162 17.291 12.734 1.00 51.50 253 SER A O 1
ATOM 1988 N N . ASP A 1 254 ? -12.731 15.105 12.988 1.00 55.03 254 ASP A N 1
ATOM 1989 C CA . ASP A 1 254 ? -11.843 15.261 14.133 1.00 55.03 254 ASP A CA 1
ATOM 1990 C C . ASP A 1 254 ? -10.660 14.288 14.048 1.00 55.03 254 ASP A C 1
ATOM 1992 O O . ASP A 1 254 ? -10.283 13.668 15.035 1.00 55.03 254 ASP A O 1
ATOM 1996 N N . ALA A 1 255 ? -10.053 14.103 12.862 1.00 61.38 255 ALA A N 1
ATOM 1997 C CA . ALA A 1 255 ? -8.694 13.557 12.859 1.00 61.38 255 ALA A CA 1
ATOM 1998 C C . ALA A 1 255 ? -7.803 14.616 13.500 1.00 61.38 255 ALA A C 1
ATOM 2000 O O . ALA A 1 255 ? -7.377 15.554 12.815 1.00 61.38 255 ALA A O 1
ATOM 2001 N N . GLU A 1 256 ? -7.618 14.464 14.811 1.00 71.81 256 GLU A N 1
ATOM 2002 C CA . GLU A 1 256 ? -6.847 15.323 15.695 1.00 71.81 256 GLU A CA 1
ATOM 2003 C C . GLU A 1 256 ? -5.655 15.883 14.922 1.00 71.81 256 GLU A C 1
ATOM 2005 O O . GLU A 1 256 ? -4.816 15.162 14.354 1.00 71.81 256 GLU A O 1
ATOM 2010 N N . LYS A 1 257 ? -5.665 17.208 14.758 1.00 80.06 257 LYS A N 1
ATOM 2011 C CA . LYS A 1 257 ? -4.540 17.901 14.147 1.00 80.06 257 LYS A CA 1
ATOM 2012 C C . LYS A 1 257 ? -3.336 17.570 15.014 1.00 80.06 257 LYS A C 1
ATOM 2014 O O . LYS A 1 257 ? -3.410 17.569 16.236 1.00 80.06 257 LYS A O 1
ATOM 2019 N N . CYS A 1 258 ? -2.240 17.200 14.369 1.00 88.62 258 CYS A N 1
ATOM 2020 C CA . CYS A 1 258 ? -1.012 17.030 15.114 1.00 88.62 258 CYS A CA 1
ATOM 2021 C C . CYS A 1 258 ? -0.416 18.426 15.268 1.00 88.62 258 CYS A C 1
ATOM 2023 O O . CYS A 1 258 ? 0.047 18.996 14.282 1.00 88.62 258 CYS A O 1
ATOM 2025 N N . ASP A 1 259 ? -0.464 18.960 16.486 1.00 89.88 259 ASP A N 1
ATOM 2026 C CA . ASP A 1 259 ? 0.013 20.313 16.806 1.00 89.88 259 ASP A CA 1
ATOM 2027 C C . ASP A 1 259 ? 1.541 20.391 16.957 1.00 89.88 259 ASP A C 1
ATOM 2029 O O . ASP A 1 259 ? 2.114 21.457 17.182 1.00 89.88 259 ASP A O 1
ATOM 2033 N N . LEU A 1 260 ? 2.227 19.257 16.810 1.00 93.31 260 LEU A N 1
ATOM 2034 C CA . LEU A 1 260 ? 3.680 19.195 16.854 1.00 93.31 260 LEU A CA 1
ATOM 2035 C C . LEU A 1 260 ? 4.277 19.915 15.646 1.00 93.31 260 LEU A C 1
ATOM 2037 O O . LEU A 1 260 ? 3.794 19.786 14.522 1.00 93.31 260 LEU A O 1
ATOM 2041 N N . SER A 1 261 ? 5.371 20.639 15.870 1.00 95.25 261 SER A N 1
ATOM 2042 C CA . SER A 1 261 ? 6.103 21.342 14.818 1.00 95.25 261 SER A CA 1
ATOM 2043 C C . SER A 1 261 ? 7.095 20.420 14.103 1.00 95.25 261 SER A C 1
ATOM 2045 O O . SER A 1 261 ? 7.570 19.416 14.640 1.00 95.25 261 SER A O 1
ATOM 2047 N N . TRP A 1 262 ? 7.419 20.754 12.852 1.00 96.62 262 TRP A N 1
ATOM 2048 C CA . TRP A 1 262 ? 8.453 20.031 12.117 1.00 96.62 262 TRP A CA 1
ATOM 2049 C C . TRP A 1 262 ? 9.825 20.324 12.715 1.00 96.62 262 TRP A C 1
ATOM 2051 O O . TRP A 1 262 ? 10.262 21.475 12.740 1.00 96.62 262 TRP A O 1
ATOM 2061 N N . GLN A 1 263 ? 10.542 19.277 13.117 1.00 97.62 263 GLN A N 1
ATOM 2062 C CA . GLN A 1 263 ? 11.888 19.420 13.660 1.00 97.62 263 GLN A CA 1
ATOM 2063 C C . GLN A 1 263 ? 12.939 19.076 12.597 1.00 97.62 263 GLN A C 1
ATOM 2065 O O . GLN A 1 263 ? 13.014 17.914 12.200 1.00 97.62 263 GLN A O 1
ATOM 2070 N N . PRO A 1 264 ? 13.787 20.019 12.134 1.00 97.75 264 PRO A N 1
ATOM 2071 C CA . PRO A 1 264 ? 14.750 19.795 11.044 1.00 97.75 264 PRO A CA 1
ATOM 2072 C C . PRO A 1 264 ? 15.887 18.823 11.372 1.00 97.75 264 PRO A C 1
ATOM 2074 O O . PRO A 1 264 ? 16.466 18.221 10.463 1.00 97.75 264 PRO A O 1
ATOM 2077 N N . GLN A 1 265 ? 16.243 18.701 12.650 1.00 97.44 265 GLN A N 1
ATOM 2078 C CA . GLN A 1 265 ? 17.392 17.926 13.128 1.00 97.44 265 GLN A CA 1
ATOM 2079 C C . GLN A 1 265 ? 16.997 16.854 14.147 1.00 97.44 265 GLN A C 1
ATOM 2081 O O . GLN A 1 265 ? 17.816 16.450 14.965 1.00 97.44 265 GLN A O 1
ATOM 2086 N N . LEU A 1 266 ? 15.758 16.364 14.068 1.00 97.62 266 LEU A N 1
ATOM 2087 C CA . LEU A 1 266 ? 15.249 15.321 14.959 1.00 97.62 266 LEU A CA 1
ATOM 2088 C C . LEU A 1 266 ? 16.110 14.044 14.944 1.00 97.62 266 LEU A C 1
ATOM 2090 O O . LEU A 1 266 ? 16.188 13.321 15.932 1.00 97.62 266 LEU A O 1
ATOM 2094 N N . HIS A 1 267 ? 16.777 13.763 13.821 1.00 97.88 267 HIS A N 1
ATOM 2095 C CA . HIS A 1 267 ? 17.634 12.599 13.659 1.00 97.88 267 HIS A CA 1
ATOM 2096 C C . HIS A 1 267 ? 19.111 12.949 13.450 1.00 97.88 267 HIS A C 1
ATOM 2098 O O . HIS A 1 267 ? 19.482 13.818 12.652 1.00 97.88 267 HIS A O 1
ATOM 2104 N N . THR A 1 268 ? 19.979 12.143 14.066 1.00 97.69 268 THR A N 1
ATOM 2105 C CA . THR A 1 268 ? 21.439 12.241 13.935 1.00 97.69 268 THR A CA 1
ATOM 2106 C C . THR A 1 268 ? 21.904 11.996 12.500 1.00 97.69 268 THR A C 1
ATOM 2108 O O . THR A 1 268 ? 22.649 12.805 11.954 1.00 97.69 268 THR A O 1
ATOM 2111 N N . LEU A 1 269 ? 21.415 10.942 11.847 1.00 97.12 269 LEU A N 1
ATOM 2112 C CA . LEU A 1 269 ? 21.785 10.584 10.475 1.00 97.12 269 LEU A CA 1
ATOM 2113 C C . LEU A 1 269 ? 20.740 11.057 9.462 1.00 97.12 269 LEU A C 1
ATOM 2115 O O . LEU A 1 269 ? 19.548 11.110 9.774 1.00 97.12 269 LEU A O 1
ATOM 2119 N N . ARG A 1 270 ? 21.174 11.382 8.236 1.00 97.69 270 ARG A N 1
ATOM 2120 C CA . ARG A 1 270 ? 20.268 11.585 7.090 1.00 97.69 270 ARG A CA 1
ATOM 2121 C C . ARG A 1 270 ? 19.726 10.233 6.638 1.00 97.69 270 ARG A C 1
ATOM 2123 O O . ARG A 1 270 ? 20.491 9.297 6.447 1.00 97.69 270 ARG A O 1
ATOM 2130 N N . GLY A 1 271 ? 18.417 10.162 6.435 1.00 97.88 271 GLY A N 1
ATOM 2131 C CA . GLY A 1 271 ? 17.730 8.976 5.929 1.00 97.88 271 GLY A CA 1
ATOM 2132 C C . GLY A 1 271 ? 16.564 9.368 5.034 1.00 97.88 271 GLY A C 1
ATOM 2133 O O . GLY A 1 271 ? 16.251 10.552 4.902 1.00 97.88 271 GLY A O 1
ATOM 2134 N N . GLY A 1 272 ? 15.927 8.388 4.409 1.00 98.06 272 GLY A N 1
ATOM 2135 C CA . GLY A 1 272 ? 14.832 8.622 3.476 1.00 98.06 272 GLY A CA 1
ATOM 2136 C C . GLY A 1 272 ? 13.559 8.942 4.241 1.00 98.06 272 GLY A C 1
ATOM 2137 O O . GLY A 1 272 ? 13.288 8.338 5.273 1.00 98.06 272 GLY A O 1
ATOM 2138 N N . CYS A 1 273 ? 12.790 9.910 3.757 1.00 98.38 273 CYS A N 1
ATOM 2139 C CA . CYS A 1 273 ? 11.471 10.206 4.296 1.00 98.38 273 CYS A CA 1
ATOM 2140 C C . CYS A 1 273 ? 10.594 8.954 4.213 1.00 98.38 273 CYS A C 1
ATOM 2142 O O . CYS A 1 273 ? 10.346 8.454 3.117 1.00 98.38 273 CYS A O 1
ATOM 2144 N N . GLU A 1 274 ? 10.064 8.500 5.345 1.00 97.69 274 GLU A N 1
ATOM 2145 C CA . GLU A 1 274 ? 9.297 7.254 5.423 1.00 97.69 274 GLU A CA 1
ATOM 2146 C C . GLU A 1 274 ? 8.035 7.308 4.564 1.00 97.69 274 GLU A C 1
ATOM 2148 O O . GLU A 1 274 ? 7.722 6.355 3.860 1.00 97.69 274 GLU A O 1
ATOM 2153 N N . ARG A 1 275 ? 7.370 8.469 4.510 1.00 96.50 275 ARG A N 1
ATOM 2154 C CA . ARG A 1 275 ? 6.219 8.680 3.622 1.00 96.50 275 ARG A CA 1
ATOM 2155 C C . ARG A 1 275 ? 6.588 8.627 2.135 1.00 96.50 275 ARG A C 1
ATOM 2157 O O . ARG A 1 275 ? 5.843 8.046 1.355 1.00 96.50 275 ARG A O 1
ATOM 2164 N N . CYS A 1 276 ? 7.729 9.194 1.730 1.00 98.00 276 CYS A N 1
ATOM 2165 C CA . CYS A 1 276 ? 8.202 9.070 0.349 1.00 98.00 276 CYS A CA 1
ATOM 2166 C C . CYS A 1 276 ? 8.532 7.612 0.012 1.00 98.00 276 CYS A C 1
ATOM 2168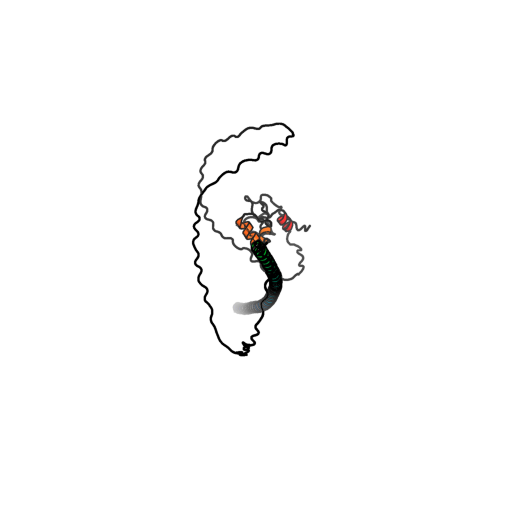 O O . CYS A 1 276 ? 8.145 7.145 -1.051 1.00 98.00 276 CYS A O 1
ATOM 2170 N N . ILE A 1 277 ? 9.214 6.895 0.916 1.00 97.75 277 ILE A N 1
ATOM 2171 C CA . ILE A 1 277 ? 9.523 5.468 0.744 1.00 97.75 277 ILE A CA 1
ATOM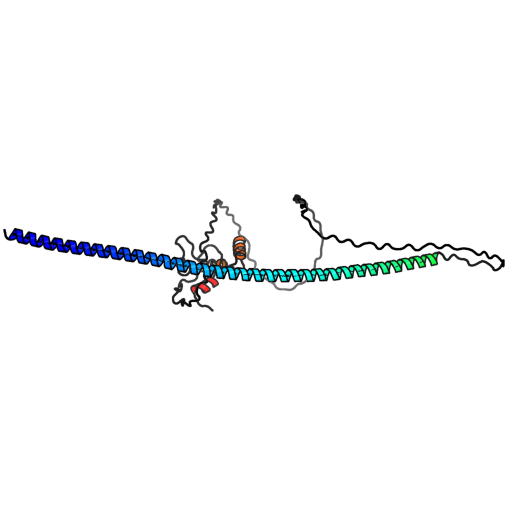 2172 C C . ILE A 1 277 ? 8.230 4.666 0.621 1.00 97.75 277 ILE A C 1
ATOM 2174 O O . ILE A 1 277 ? 8.133 3.829 -0.264 1.00 97.75 277 ILE A O 1
ATOM 2178 N N . PHE A 1 278 ? 7.229 4.935 1.458 1.00 96.81 278 PHE A N 1
ATOM 2179 C CA . PHE A 1 278 ? 5.948 4.232 1.432 1.00 96.81 278 PHE A CA 1
ATOM 2180 C C . PHE A 1 278 ? 5.259 4.323 0.062 1.00 96.81 278 PHE A C 1
ATOM 2182 O O . PHE A 1 278 ? 4.842 3.296 -0.472 1.00 96.81 278 PHE A O 1
ATOM 2189 N N . PHE A 1 279 ? 5.203 5.526 -0.523 1.00 96.62 279 PHE A N 1
ATOM 2190 C CA . PHE A 1 279 ? 4.607 5.759 -1.846 1.00 96.62 279 PHE A CA 1
ATOM 2191 C C . PHE A 1 279 ? 5.506 5.379 -3.026 1.00 96.62 279 PHE A C 1
ATOM 2193 O O . PHE A 1 279 ? 5.011 5.276 -4.148 1.00 96.62 279 PHE A O 1
ATOM 2200 N N . ALA A 1 280 ? 6.805 5.183 -2.802 1.00 96.75 280 ALA A N 1
ATOM 2201 C CA . ALA A 1 280 ? 7.721 4.750 -3.846 1.00 96.75 280 ALA A CA 1
ATOM 2202 C C . ALA A 1 280 ? 7.383 3.320 -4.302 1.00 96.75 280 ALA A C 1
ATOM 2204 O O . ALA A 1 280 ? 7.030 2.453 -3.496 1.00 96.75 280 ALA A O 1
ATOM 2205 N N . GLY A 1 281 ? 7.517 3.057 -5.602 1.00 96.69 281 GLY A N 1
ATOM 2206 C CA . GLY A 1 281 ? 7.352 1.704 -6.134 1.00 96.69 281 GLY A CA 1
ATOM 2207 C C . GLY A 1 281 ? 8.486 0.776 -5.684 1.00 96.69 281 GLY A C 1
ATOM 2208 O O . GLY A 1 281 ? 9.565 1.235 -5.310 1.00 96.69 281 GLY A O 1
ATOM 2209 N N . ASP A 1 282 ? 8.300 -0.542 -5.785 1.00 97.69 282 ASP A N 1
ATOM 2210 C CA . ASP A 1 282 ? 9.299 -1.526 -5.321 1.00 97.69 282 ASP A CA 1
ATOM 2211 C C . ASP A 1 282 ? 10.677 -1.335 -5.968 1.00 97.69 282 ASP A C 1
ATOM 2213 O O . ASP A 1 282 ? 11.711 -1.437 -5.312 1.00 97.69 282 ASP A O 1
ATOM 2217 N N . LYS A 1 283 ? 10.701 -0.965 -7.255 1.00 97.06 283 LYS A N 1
ATOM 2218 C CA . LYS A 1 283 ? 11.943 -0.654 -7.976 1.00 97.06 283 LYS A CA 1
ATOM 2219 C C . LYS A 1 283 ? 12.676 0.550 -7.376 1.00 97.06 283 LYS A C 1
ATOM 2221 O O . LYS A 1 283 ? 13.901 0.574 -7.333 1.00 97.06 283 LYS A O 1
ATOM 2226 N N . GLU A 1 284 ? 11.941 1.563 -6.935 1.00 97.69 284 GLU A N 1
ATOM 2227 C CA . GLU A 1 284 ? 12.511 2.783 -6.361 1.00 97.69 284 GLU A CA 1
ATOM 2228 C C . GLU A 1 284 ? 12.953 2.576 -4.919 1.00 97.69 284 GLU A C 1
ATOM 2230 O O . GLU A 1 284 ? 13.993 3.110 -4.538 1.00 97.69 284 GLU A O 1
ATOM 2235 N N . LYS A 1 285 ? 12.207 1.771 -4.154 1.00 97.88 285 LYS A N 1
ATOM 2236 C CA . LYS A 1 285 ? 12.621 1.287 -2.832 1.00 97.88 285 LYS A CA 1
ATOM 2237 C C . LYS A 1 285 ? 13.941 0.527 -2.934 1.00 97.88 285 LYS A C 1
ATOM 2239 O O . LYS A 1 285 ? 14.904 0.917 -2.284 1.00 97.88 285 LYS A O 1
ATOM 2244 N N . ALA A 1 286 ? 14.033 -0.445 -3.844 1.00 97.19 286 ALA A N 1
ATOM 2245 C CA . ALA A 1 286 ? 15.262 -1.204 -4.079 1.00 97.19 286 ALA A CA 1
ATOM 2246 C C . ALA A 1 286 ? 16.439 -0.305 -4.505 1.00 97.19 286 ALA A C 1
ATOM 2248 O O . ALA A 1 286 ? 17.551 -0.445 -3.999 1.00 97.19 286 ALA A O 1
ATOM 2249 N N . ASN A 1 287 ? 16.203 0.667 -5.394 1.00 97.44 287 ASN A N 1
ATOM 2250 C CA . ASN A 1 287 ? 17.233 1.635 -5.787 1.00 97.44 287 ASN A CA 1
ATOM 2251 C C . ASN A 1 287 ? 17.692 2.507 -4.609 1.00 97.44 287 ASN A C 1
ATOM 2253 O O . ASN A 1 287 ? 18.887 2.793 -4.482 1.00 97.44 287 ASN A O 1
ATOM 2257 N N . TYR A 1 288 ? 16.755 2.934 -3.760 1.00 98.00 288 TYR A N 1
ATOM 2258 C CA . TYR A 1 288 ? 17.055 3.722 -2.572 1.00 98.00 288 TYR A CA 1
ATOM 2259 C C . TYR A 1 288 ? 17.865 2.912 -1.555 1.00 98.00 288 TYR A C 1
ATOM 2261 O O . TYR A 1 288 ? 18.855 3.417 -1.042 1.00 98.00 288 TYR A O 1
ATOM 2269 N N . GLU A 1 289 ? 17.506 1.656 -1.305 1.00 97.06 289 GLU A N 1
ATOM 2270 C CA . GLU A 1 289 ? 18.256 0.763 -0.413 1.00 97.06 289 GLU A CA 1
ATOM 2271 C C . GLU A 1 289 ? 19.673 0.490 -0.929 1.00 97.06 289 GLU A C 1
ATOM 2273 O O . GLU A 1 289 ? 20.626 0.506 -0.153 1.00 97.06 289 GLU A O 1
ATOM 2278 N N . ALA A 1 290 ? 19.831 0.296 -2.241 1.00 97.81 290 ALA A N 1
ATOM 2279 C CA . ALA A 1 290 ? 21.128 0.000 -2.844 1.00 97.81 290 ALA A CA 1
ATOM 2280 C C . ALA A 1 290 ? 22.076 1.210 -2.878 1.00 97.81 290 ALA A C 1
ATOM 2282 O O . ALA A 1 290 ? 23.284 1.055 -2.714 1.00 97.81 290 ALA A O 1
ATOM 2283 N N . SER A 1 291 ? 21.551 2.412 -3.130 1.00 97.38 291 SER A N 1
ATOM 2284 C CA . SER A 1 291 ? 22.376 3.605 -3.391 1.00 97.38 291 SER A CA 1
ATOM 2285 C C . SER A 1 291 ? 22.265 4.705 -2.331 1.00 97.38 291 SER A C 1
ATOM 2287 O O . SER A 1 291 ? 23.002 5.691 -2.378 1.00 97.38 291 SER A O 1
ATOM 2289 N N . GLY A 1 292 ? 21.313 4.588 -1.404 1.00 96.62 292 GLY A N 1
ATOM 2290 C CA . GLY A 1 292 ? 20.922 5.651 -0.477 1.00 96.62 292 GLY A CA 1
ATOM 2291 C C . GLY A 1 292 ? 20.246 6.851 -1.154 1.00 96.62 292 GLY A C 1
ATOM 2292 O O . GLY A 1 292 ? 20.080 7.895 -0.519 1.00 96.62 292 GLY A O 1
ATOM 2293 N N . ARG A 1 293 ? 19.908 6.761 -2.450 1.00 95.75 293 ARG A N 1
ATOM 2294 C CA . ARG A 1 293 ? 19.339 7.860 -3.245 1.00 95.75 293 ARG A CA 1
ATOM 2295 C C . ARG A 1 293 ? 18.243 7.345 -4.178 1.00 95.75 293 ARG A C 1
ATOM 2297 O O . ARG A 1 293 ? 18.379 6.318 -4.828 1.00 95.75 293 ARG A O 1
ATOM 2304 N N . SER A 1 294 ? 17.143 8.082 -4.276 1.00 96.62 294 SER A N 1
ATOM 2305 C CA . SER A 1 294 ? 16.084 7.825 -5.255 1.00 96.62 294 SER A CA 1
ATOM 2306 C C . SER A 1 294 ? 15.421 9.151 -5.621 1.00 96.62 294 SER A C 1
ATOM 2308 O O . SER A 1 294 ? 15.254 9.993 -4.738 1.00 96.62 294 SER A O 1
ATOM 2310 N N . PRO A 1 295 ? 15.051 9.372 -6.895 1.00 96.12 295 PRO A N 1
ATOM 2311 C CA . PRO A 1 295 ? 14.441 10.629 -7.327 1.00 96.12 295 PRO A CA 1
ATOM 2312 C C . PRO A 1 295 ? 13.099 10.915 -6.639 1.00 96.12 295 PRO A C 1
ATOM 2314 O O . PRO A 1 295 ? 12.738 12.079 -6.501 1.00 96.12 295 PRO A O 1
ATOM 2317 N N . LEU A 1 296 ? 12.380 9.883 -6.178 1.00 96.88 296 LEU A N 1
ATOM 2318 C CA . LEU A 1 296 ? 11.101 10.046 -5.475 1.00 96.88 296 LEU A CA 1
ATOM 2319 C C . LEU A 1 296 ? 11.228 10.006 -3.946 1.00 96.88 296 LEU A C 1
ATOM 2321 O O . LEU A 1 296 ? 10.270 10.325 -3.243 1.00 96.88 296 LEU A O 1
ATOM 2325 N N . VAL A 1 297 ? 12.401 9.648 -3.411 1.00 98.06 297 VAL A N 1
ATOM 2326 C CA . VAL A 1 297 ? 12.633 9.560 -1.964 1.00 98.06 297 VAL A CA 1
ATOM 2327 C C . VAL A 1 297 ? 13.531 10.696 -1.502 1.00 98.06 297 VAL A C 1
ATOM 2329 O O . VAL A 1 297 ? 14.749 10.670 -1.668 1.00 98.06 297 VAL A O 1
ATOM 2332 N N . MET A 1 298 ? 12.927 11.691 -0.854 1.00 97.88 298 MET A N 1
ATOM 2333 C CA . MET A 1 298 ? 13.681 12.784 -0.247 1.00 97.88 298 MET A CA 1
ATOM 2334 C C . MET A 1 298 ? 14.450 12.304 0.984 1.00 97.88 298 MET A C 1
ATOM 2336 O O . MET A 1 298 ? 13.864 11.718 1.894 1.00 97.88 298 MET A O 1
ATOM 2340 N N . THR A 1 299 ? 15.743 12.620 1.055 1.00 97.88 299 THR A N 1
ATOM 2341 C CA . THR A 1 299 ? 16.541 12.405 2.268 1.00 97.88 299 THR A CA 1
ATOM 2342 C C . THR A 1 299 ? 16.423 13.603 3.209 1.00 97.88 299 THR A C 1
ATOM 2344 O O . THR A 1 299 ? 16.472 14.758 2.791 1.00 97.88 299 THR A O 1
ATOM 2347 N N . THR A 1 300 ? 16.248 13.344 4.500 1.00 98.12 300 THR A N 1
ATOM 2348 C CA . THR A 1 300 ? 15.984 14.362 5.525 1.00 98.12 300 THR A CA 1
ATOM 2349 C C . THR A 1 300 ? 16.590 13.934 6.860 1.00 98.12 300 THR A C 1
ATOM 2351 O O . THR A 1 300 ? 16.753 12.739 7.112 1.00 98.12 300 THR A O 1
ATOM 2354 N N . ARG A 1 301 ? 16.947 14.895 7.720 1.00 98.31 301 ARG A N 1
ATOM 2355 C CA . ARG A 1 301 ? 17.216 14.670 9.160 1.00 98.31 301 ARG A CA 1
ATOM 2356 C C . ARG A 1 301 ? 16.007 15.011 10.023 1.00 98.31 301 ARG A C 1
ATOM 2358 O O . ARG A 1 301 ? 16.025 14.729 11.215 1.00 98.31 301 ARG A O 1
ATOM 2365 N N . GLY A 1 302 ? 14.992 15.619 9.419 1.00 98.25 302 GLY A N 1
ATOM 2366 C CA . GLY A 1 302 ? 13.825 16.086 10.129 1.00 98.25 302 GLY A CA 1
ATOM 2367 C C . GLY A 1 302 ? 12.695 15.075 10.187 1.00 98.25 302 GLY A C 1
ATOM 2368 O O . GLY A 1 302 ? 12.734 14.027 9.535 1.00 98.25 302 GLY A O 1
ATOM 2369 N N . GLY A 1 303 ? 11.686 15.414 10.975 1.00 97.62 303 GLY A N 1
ATOM 2370 C CA . GLY A 1 303 ? 10.569 14.534 11.263 1.00 97.62 303 GLY A CA 1
ATOM 2371 C C . GLY A 1 303 ? 9.580 15.148 12.239 1.00 97.62 303 GLY A C 1
ATOM 2372 O O . GLY A 1 303 ? 9.548 16.366 12.416 1.00 97.62 303 GLY A O 1
ATOM 2373 N N . CYS A 1 304 ? 8.782 14.279 12.848 1.00 97.50 304 CYS A N 1
ATOM 2374 C CA . CYS A 1 304 ? 7.875 14.617 13.939 1.00 97.50 304 CYS A CA 1
ATOM 2375 C C . CYS A 1 304 ? 8.219 13.756 15.161 1.00 97.50 304 CYS A C 1
ATOM 2377 O O . CYS A 1 304 ? 8.684 12.625 14.995 1.00 97.50 304 CYS A O 1
ATOM 2379 N N . GLU A 1 305 ? 8.034 14.291 16.368 1.00 97.00 305 GLU A N 1
ATOM 2380 C CA . GLU A 1 305 ? 8.381 13.614 17.623 1.00 97.00 305 GLU A CA 1
ATOM 2381 C C . GLU A 1 305 ? 7.599 12.305 17.838 1.00 97.00 305 GLU A C 1
ATOM 2383 O O . GLU A 1 305 ? 6.617 12.016 17.153 1.00 97.00 305 GLU A O 1
ATOM 2388 N N . LYS A 1 306 ? 8.032 11.487 18.811 1.00 96.38 306 LYS A N 1
ATOM 2389 C CA . LYS A 1 306 ? 7.384 10.197 19.128 1.00 96.38 306 LYS A CA 1
ATOM 2390 C C . LYS A 1 306 ? 5.929 10.340 19.588 1.00 96.38 306 LYS A C 1
ATOM 2392 O O . LYS A 1 306 ? 5.165 9.394 19.446 1.00 96.38 306 LYS A O 1
ATOM 2397 N N . SER A 1 307 ? 5.560 11.507 20.111 1.00 95.12 307 SER A N 1
ATOM 2398 C CA . SER A 1 307 ? 4.202 11.884 20.525 1.00 95.12 307 SER A CA 1
ATOM 2399 C C . SER A 1 307 ? 3.268 12.198 19.347 1.00 95.12 307 SER A C 1
ATOM 2401 O O . SER A 1 307 ? 2.131 12.609 19.552 1.00 95.12 307 SER A O 1
ATOM 2403 N N . CYS A 1 308 ? 3.714 12.023 18.099 1.00 94.69 308 CYS A N 1
ATOM 2404 C CA . CYS A 1 308 ? 2.893 12.271 16.921 1.00 94.69 308 CYS A CA 1
ATOM 2405 C C . CYS A 1 308 ? 1.676 11.335 16.849 1.00 94.69 308 CYS A C 1
ATOM 2407 O O . CYS A 1 308 ? 1.795 10.170 16.468 1.00 94.69 308 CYS A O 1
ATOM 2409 N N . HIS A 1 309 ? 0.481 11.876 17.095 1.00 92.31 309 HIS A N 1
ATOM 2410 C CA . HIS A 1 309 ? -0.778 11.130 16.976 1.00 92.31 309 HIS A CA 1
ATOM 2411 C C . HIS A 1 309 ? -1.064 10.630 15.550 1.00 92.31 309 HIS A C 1
ATOM 2413 O O . HIS A 1 309 ? -1.691 9.590 15.373 1.00 92.31 309 HIS A O 1
ATOM 2419 N N . ARG A 1 310 ? -0.560 11.318 14.510 1.00 91.81 310 ARG A N 1
ATOM 2420 C CA . ARG A 1 310 ? -0.713 10.861 13.112 1.00 91.81 310 ARG A CA 1
ATOM 2421 C C . ARG A 1 310 ? 0.156 9.661 12.763 1.00 91.81 310 ARG A C 1
ATOM 2423 O O . ARG A 1 310 ? -0.152 8.949 11.811 1.00 91.81 310 ARG A O 1
ATOM 2430 N N . PHE A 1 311 ? 1.249 9.469 13.489 1.00 94.50 311 PHE A N 1
ATOM 2431 C CA . PHE A 1 311 ? 2.212 8.405 13.248 1.00 94.50 311 PHE A CA 1
ATOM 2432 C C . PHE A 1 311 ? 2.620 7.782 14.584 1.00 94.50 311 PHE A C 1
ATOM 2434 O O . PHE A 1 311 ? 3.752 7.991 15.027 1.00 94.50 311 PHE A O 1
ATOM 2441 N N . PRO A 1 312 ? 1.706 7.033 15.230 1.00 94.38 312 PRO A N 1
ATOM 2442 C CA . PRO A 1 312 ? 1.960 6.456 16.539 1.00 94.38 312 PRO A CA 1
ATOM 2443 C C . PRO A 1 312 ? 3.140 5.481 16.475 1.00 94.38 312 PRO A C 1
ATOM 2445 O O . PRO A 1 312 ? 3.243 4.651 15.566 1.00 94.38 312 PRO A O 1
ATOM 2448 N N . ARG A 1 313 ? 4.044 5.593 17.452 1.00 95.44 313 ARG A N 1
ATOM 2449 C CA . ARG A 1 313 ? 5.246 4.762 17.585 1.00 95.44 313 ARG A CA 1
ATOM 2450 C C . ARG A 1 313 ? 5.300 4.111 18.955 1.00 95.44 313 ARG A C 1
ATOM 2452 O O . ARG A 1 313 ? 4.889 4.699 19.950 1.00 95.44 313 ARG A O 1
ATOM 2459 N N . LYS A 1 314 ? 5.853 2.900 19.007 1.00 96.38 314 LYS A N 1
ATOM 2460 C CA . LYS A 1 314 ? 6.172 2.224 20.270 1.00 96.38 314 LYS A CA 1
ATOM 2461 C C . LYS A 1 314 ? 7.345 2.927 20.962 1.00 96.38 314 LYS A C 1
ATOM 2463 O O . LYS A 1 314 ? 8.155 3.587 20.312 1.00 96.38 314 LYS A O 1
ATOM 2468 N N . SER A 1 315 ? 7.478 2.751 22.276 1.00 95.06 315 SER A N 1
ATOM 2469 C CA . SER A 1 315 ? 8.529 3.392 23.088 1.00 95.06 315 SER A CA 1
ATOM 2470 C C . SER A 1 315 ? 9.955 3.085 22.601 1.00 95.06 315 SER A C 1
ATOM 2472 O O . SER A 1 315 ? 10.828 3.959 22.639 1.00 95.06 315 SER A O 1
ATOM 2474 N N . ASN A 1 316 ? 10.175 1.877 22.076 1.00 96.56 316 ASN A N 1
ATOM 2475 C CA . ASN A 1 316 ? 11.449 1.404 21.536 1.00 96.56 316 ASN A CA 1
ATOM 2476 C C . ASN A 1 316 ? 11.722 1.826 20.080 1.00 96.56 316 ASN A C 1
ATOM 2478 O O . ASN A 1 316 ? 12.850 1.684 19.613 1.00 96.56 316 ASN A O 1
ATOM 2482 N N . GLU A 1 317 ? 10.736 2.362 19.360 1.00 96.00 317 GLU A N 1
ATOM 2483 C CA . GLU A 1 317 ? 10.918 2.820 17.982 1.00 96.00 317 GLU A CA 1
ATOM 2484 C C . GLU A 1 317 ? 11.462 4.255 17.937 1.00 96.00 317 GLU A C 1
ATOM 2486 O O . GLU A 1 317 ? 11.302 5.057 18.865 1.00 96.00 317 GLU A O 1
ATOM 2491 N N . HIS A 1 318 ? 12.143 4.597 16.845 1.00 95.81 318 HIS A N 1
ATOM 2492 C CA . HIS A 1 318 ? 12.594 5.963 16.599 1.00 95.81 318 HIS A CA 1
ATOM 2493 C C . HIS A 1 318 ? 11.422 6.858 16.166 1.00 95.81 318 HIS A C 1
ATOM 2495 O O . HIS A 1 318 ? 10.401 6.375 15.677 1.00 95.81 318 HIS A O 1
ATOM 2501 N N . CYS A 1 319 ? 11.576 8.175 16.335 1.00 96.94 319 CYS A N 1
ATOM 2502 C CA . CYS A 1 319 ? 10.616 9.158 15.830 1.00 96.94 319 CYS A CA 1
ATOM 2503 C C . CYS A 1 319 ? 10.415 8.999 14.313 1.00 96.94 319 CYS A C 1
ATOM 2505 O O . CYS A 1 319 ? 11.307 8.499 13.623 1.00 96.94 319 CYS A O 1
ATOM 2507 N N . ILE A 1 320 ? 9.278 9.444 13.773 1.00 97.56 320 ILE A N 1
ATOM 2508 C CA . ILE A 1 320 ? 9.041 9.307 12.335 1.00 97.56 320 ILE A CA 1
ATOM 2509 C C . ILE A 1 320 ? 9.870 10.310 11.532 1.00 97.56 320 ILE A C 1
ATOM 2511 O O . ILE A 1 320 ? 9.847 11.518 11.786 1.00 97.56 320 ILE A O 1
ATOM 2515 N N . ARG A 1 321 ? 10.538 9.819 10.487 1.00 98.31 321 ARG A N 1
ATOM 2516 C CA . ARG A 1 321 ? 11.322 10.657 9.582 1.00 98.31 321 ARG A CA 1
ATOM 2517 C C . ARG A 1 321 ? 10.484 11.168 8.416 1.00 98.31 321 ARG A C 1
ATOM 2519 O O . ARG A 1 321 ? 10.079 10.404 7.537 1.00 98.31 321 ARG A O 1
ATOM 2526 N N . LEU A 1 322 ? 10.302 12.486 8.340 1.00 97.94 322 LEU A N 1
ATOM 2527 C CA . LEU A 1 322 ? 9.506 13.144 7.299 1.00 97.94 322 LEU A CA 1
ATOM 2528 C C . LEU A 1 322 ? 10.275 14.298 6.649 1.00 97.94 322 LEU A C 1
ATOM 2530 O O . LEU A 1 322 ? 10.906 15.123 7.318 1.00 97.94 322 LEU A O 1
ATOM 2534 N N . CYS A 1 323 ? 10.240 14.368 5.314 1.00 97.94 323 CYS A N 1
ATOM 2535 C CA . CYS A 1 323 ? 10.721 15.552 4.608 1.00 97.94 323 CYS A CA 1
ATOM 2536 C C . CYS A 1 323 ? 9.758 16.724 4.871 1.00 97.94 323 CYS A C 1
ATOM 2538 O O . CYS A 1 323 ? 8.591 16.479 5.193 1.00 97.94 323 CYS A O 1
ATOM 2540 N N . PRO A 1 324 ? 10.207 17.984 4.708 1.00 97.06 324 PRO A N 1
ATOM 2541 C CA . PRO A 1 324 ? 9.364 19.149 4.966 1.00 97.06 324 PRO A CA 1
ATOM 2542 C C . PRO A 1 324 ? 8.028 19.062 4.228 1.00 97.06 324 PRO A C 1
ATOM 2544 O O . PRO A 1 324 ? 6.977 19.215 4.838 1.00 97.06 324 PRO A O 1
ATOM 2547 N N . LYS A 1 325 ? 8.055 18.714 2.936 1.00 95.88 325 LYS A N 1
ATOM 2548 C CA . LYS A 1 325 ? 6.845 18.575 2.121 1.00 95.88 325 LYS A CA 1
ATOM 2549 C C . LYS A 1 325 ? 5.887 17.528 2.694 1.00 95.88 325 LYS A C 1
ATOM 2551 O O . LYS A 1 325 ? 4.737 17.837 2.974 1.00 95.88 325 LYS A O 1
ATOM 2556 N N . CYS A 1 326 ? 6.369 16.308 2.935 1.00 96.00 326 CYS A N 1
ATOM 2557 C CA . CYS A 1 326 ? 5.533 15.234 3.466 1.00 96.00 326 CYS A CA 1
ATOM 2558 C C . CYS A 1 326 ? 4.989 15.524 4.863 1.00 96.00 326 CYS A C 1
ATOM 2560 O O . CYS A 1 326 ? 3.897 15.040 5.149 1.00 96.00 326 CYS A O 1
ATOM 2562 N N . PHE A 1 327 ? 5.728 16.267 5.694 1.00 96.00 327 PHE A N 1
ATOM 2563 C CA . PHE A 1 327 ? 5.260 16.730 6.996 1.00 96.00 327 PHE A CA 1
ATOM 2564 C C . PHE A 1 327 ? 4.094 17.708 6.848 1.00 96.00 327 PHE A C 1
ATOM 2566 O O . PHE A 1 327 ? 3.050 17.470 7.437 1.00 96.00 327 PHE A O 1
ATOM 2573 N N . HIS A 1 328 ? 4.226 18.758 6.031 1.00 93.62 328 HIS A N 1
ATOM 2574 C CA . HIS A 1 328 ? 3.148 19.736 5.833 1.00 93.62 328 HIS A CA 1
ATOM 2575 C C . HIS A 1 328 ? 1.905 19.070 5.234 1.00 93.62 328 HIS A C 1
ATOM 2577 O O . HIS A 1 328 ? 0.802 19.252 5.748 1.00 93.62 328 HIS A O 1
ATOM 2583 N N . ASP A 1 329 ? 2.110 18.210 4.231 1.00 92.31 329 ASP A N 1
ATOM 2584 C CA . ASP A 1 329 ? 1.052 17.449 3.567 1.00 92.31 329 ASP A CA 1
ATOM 2585 C C . ASP A 1 329 ? 0.302 16.512 4.538 1.00 92.31 329 ASP A C 1
ATOM 2587 O O . ASP A 1 329 ? -0.830 16.128 4.255 1.00 92.31 329 ASP A O 1
ATOM 2591 N N . THR A 1 330 ? 0.925 16.043 5.633 1.00 92.12 330 THR A N 1
ATOM 2592 C CA . THR A 1 330 ? 0.224 15.234 6.649 1.00 92.12 330 THR A CA 1
ATOM 2593 C C . THR A 1 330 ? -0.247 16.034 7.837 1.00 92.12 330 THR A C 1
ATOM 2595 O O . THR A 1 330 ? -1.324 15.740 8.306 1.00 92.12 330 THR A O 1
ATOM 2598 N N . HIS A 1 331 ? 0.512 16.968 8.386 1.00 91.56 331 HIS A N 1
ATOM 2599 C CA . HIS A 1 331 ? 0.214 17.531 9.705 1.00 91.56 331 HIS A CA 1
ATOM 2600 C C . HIS A 1 331 ? -0.651 18.774 9.603 1.00 91.56 331 HIS A C 1
ATOM 2602 O O . HIS A 1 331 ? -1.578 18.949 10.386 1.00 91.56 331 HIS A O 1
ATOM 2608 N N . MET A 1 332 ? -0.401 19.601 8.591 1.00 84.81 332 MET A N 1
ATOM 2609 C CA . MET A 1 332 ? -1.029 20.911 8.529 1.00 84.81 332 MET A CA 1
ATOM 2610 C C . MET A 1 332 ? -2.407 20.879 7.877 1.00 84.81 332 MET A C 1
ATOM 2612 O O . MET A 1 332 ? -3.108 21.877 7.988 1.00 84.81 332 MET A O 1
ATOM 2616 N N . LEU A 1 333 ? -2.799 19.786 7.195 1.00 70.94 333 LEU A N 1
ATOM 2617 C CA . LEU A 1 333 ? -4.057 19.630 6.429 1.00 70.94 333 LEU A CA 1
ATOM 2618 C C . LEU A 1 333 ? -4.421 20.811 5.502 1.00 70.94 333 LEU A C 1
ATOM 2620 O O . LEU A 1 333 ? -5.478 20.789 4.875 1.00 70.94 333 LEU A O 1
ATOM 2624 N N . LYS A 1 334 ? -3.547 21.814 5.373 1.00 58.09 334 LYS A N 1
ATOM 2625 C CA . LYS A 1 334 ? -3.610 22.910 4.420 1.00 58.09 334 LYS A CA 1
ATOM 2626 C C . LYS A 1 334 ? -3.245 22.315 3.071 1.00 58.09 334 LYS A C 1
ATOM 2628 O O . LYS A 1 334 ? -2.125 22.455 2.586 1.00 58.09 334 LYS A O 1
ATOM 2633 N N . LEU A 1 335 ? -4.191 21.544 2.540 1.00 48.91 335 LEU A N 1
ATOM 2634 C CA . LEU A 1 335 ? -4.329 21.333 1.113 1.00 48.91 335 LEU A CA 1
ATOM 2635 C C . LEU A 1 335 ? -4.218 22.724 0.483 1.00 48.91 335 LEU A C 1
ATOM 2637 O O . LEU A 1 335 ? -4.909 23.646 0.918 1.00 48.91 335 LEU A O 1
ATOM 2641 N N . TRP A 1 336 ? -3.235 22.859 -0.401 1.00 44.56 336 TRP A N 1
ATOM 2642 C CA . TRP A 1 336 ? -2.956 24.070 -1.161 1.00 44.56 336 TRP A CA 1
ATOM 2643 C C . TRP A 1 336 ? -4.197 24.629 -1.846 1.00 44.56 336 TRP A C 1
ATOM 2645 O O . TRP A 1 336 ? -5.029 23.805 -2.298 1.00 44.56 336 TRP A O 1
#

Foldseek 3Di:
DVVVVVVVVVVVVVVVVVVVVVVVVVVVVVVVVVVVVVVVVVVVVVVVVVVVVVVVVVVVVVVVVVVVVVVVVVVVVVVVVVVVVVVVVVVVVVVVVVVVVVVVVVVVVVVVVVVVVVVVVVVVPDDDPDDDDDDDDDDDDDDDDDDDDDDDDDDDDDDDDDDDDDDDDDDDDDDDDDDDDDDDDDDDDDDDDDDDDDDDDDDDDDDDDDDDDDDDDDDDDDDDDDDDDDDPDPPPDDPDDDPPDDPPPPPVVPPPQFPFDKDQQLAPDWAWQPVLLVPDDPVQVVVCVVPVDGPSTDIGNIATACPGPQDHDDPPDGGHGHDPVRCCVRRVVPPD

Organism: NCBI:txid49252